Protein AF-0000000067844807 (afdb_homodimer)

Foldseek 3Di:
DCPPVVVVVVVVVVVVVVVVVVVVLVVLVVVQCVVVVPDPDDPDDSPPRPPVVLLVLLLVLQQCVVVVVVVCNVVSCVVSVPDPDGDDPVVSCVVVVHDDDPVPVVHRVVVVVVVVVVVVVVD/DCPVVVVVVVVVVVVVVVVVVVVVLVVLVVVQCVVVVPDPDDPDPSPPRPPVVLLVLLLVLQQCVVVVVVVCNVVSCVVSVPDPDGDDPVVSCVVVVHDDDPVPVVHRVVVVVVVVVVVVVVD

Sequence (246 aa):
MATEKDLINVRESLKADGDLGRIKAEMRTEVIKLLDNSNKGNKTKLPKPPLDIIFLNELIREYLDWMGYKYSSTVFISECDLSKQPLDRSLLLQSLGLKESENSTKLPLLCNIVETFKNLKSTMATEKDLINVRESLKADGDLGRIKAEMRTEVIKLLDNSNKGNKTKLPKPPLDIIFLNELIREYLDWMGYKYSSTVFISECDLSKQPLDRSLLLQSLGLKESENSTKLPLLCNIVETFKNLKST

Radius of gyration: 19.97 Å; Cα contacts (8 Å, |Δi|>4): 199; chains: 2; bounding box: 58×62×41 Å

Structure (mmCIF, N/CA/C/O backbone):
data_AF-0000000067844807-model_v1
#
loop_
_entity.id
_entity.type
_entity.pdbx_description
1 polymer 'LisH domain-containing protein FOPNL isoform X2'
#
loop_
_atom_site.group_PDB
_atom_site.id
_atom_site.type_symbol
_atom_site.label_atom_id
_atom_site.label_alt_id
_atom_site.label_comp_id
_atom_site.label_asym_id
_atom_site.label_entity_id
_atom_site.label_seq_id
_atom_site.pdbx_PDB_ins_code
_atom_site.Cartn_x
_atom_site.Cartn_y
_atom_site.Cartn_z
_atom_site.occupancy
_atom_site.B_iso_or_equiv
_atom_site.auth_seq_id
_atom_site.auth_comp_id
_atom_site.a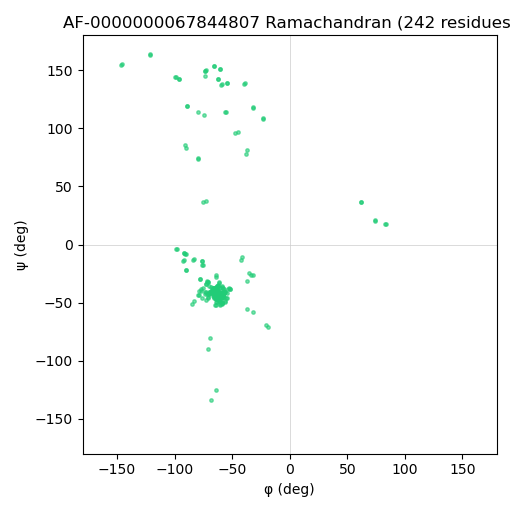uth_asym_id
_atom_site.auth_atom_id
_atom_site.pdbx_PDB_model_num
ATOM 1 N N . MET A 1 1 ? 10.898 41 11.531 1 38.59 1 MET A N 1
ATOM 2 C CA . MET A 1 1 ? 9.969 41.281 10.438 1 38.59 1 MET A CA 1
ATOM 3 C C . MET A 1 1 ? 9.469 40 9.805 1 38.59 1 MET A C 1
ATOM 5 O O . MET A 1 1 ? 8.914 40 8.711 1 38.59 1 MET A O 1
ATOM 9 N N . ALA A 1 2 ? 9.969 38.844 10.078 1 58.66 2 ALA A N 1
ATOM 10 C CA . ALA A 1 2 ? 9.711 37.406 9.875 1 58.66 2 ALA A CA 1
ATOM 11 C C . ALA A 1 2 ? 8.234 37.094 10.062 1 58.66 2 ALA A C 1
ATOM 13 O O . ALA A 1 2 ? 7.785 35.969 9.742 1 58.66 2 ALA A O 1
ATOM 14 N N . THR A 1 3 ? 7.531 38.062 10.57 1 59.12 3 THR A N 1
ATOM 15 C CA . THR A 1 3 ? 6.309 37.75 11.312 1 59.12 3 THR A CA 1
ATOM 16 C C . THR A 1 3 ? 5.129 37.594 10.359 1 59.12 3 THR A C 1
ATOM 18 O O . THR A 1 3 ? 4.371 36.625 10.469 1 59.12 3 THR A O 1
ATOM 21 N N . GLU A 1 4 ? 5.027 38.594 9.57 1 59.28 4 GLU A N 1
ATOM 22 C CA . GLU A 1 4 ? 3.842 38.594 8.719 1 59.28 4 GLU A CA 1
ATOM 23 C C . GLU A 1 4 ? 3.992 37.625 7.562 1 59.28 4 GLU A C 1
ATOM 25 O O . GLU A 1 4 ? 3.043 36.906 7.215 1 59.28 4 GLU A O 1
ATOM 30 N N . LYS A 1 5 ? 5.207 37.562 6.965 1 58.25 5 LYS A N 1
ATOM 31 C CA . LYS A 1 5 ? 5.484 36.656 5.844 1 58.25 5 LYS A CA 1
ATOM 32 C C . LYS A 1 5 ? 5.418 35.188 6.277 1 58.25 5 LYS A C 1
ATOM 34 O O . LYS A 1 5 ? 4.906 34.344 5.539 1 58.25 5 LYS A O 1
ATOM 39 N N . ASP A 1 6 ? 5.906 34.938 7.434 1 60.41 6 ASP A N 1
ATOM 40 C CA . ASP A 1 6 ? 5.832 33.594 7.984 1 60.41 6 ASP A CA 1
ATOM 41 C C . ASP A 1 6 ? 4.383 33.156 8.188 1 60.41 6 ASP A C 1
ATOM 43 O O . ASP A 1 6 ? 4.031 32 7.945 1 60.41 6 ASP A O 1
ATOM 47 N N . LEU A 1 7 ? 3.588 34.156 8.578 1 59.66 7 LEU A N 1
ATOM 48 C CA . LEU A 1 7 ? 2.172 33.875 8.805 1 59.66 7 LEU A CA 1
ATOM 49 C C . LEU A 1 7 ? 1.459 33.594 7.484 1 59.66 7 LEU A C 1
ATOM 51 O O . LEU A 1 7 ? 0.594 32.719 7.426 1 59.66 7 LEU A O 1
ATOM 55 N N . ILE A 1 8 ? 1.865 34.281 6.473 1 59.97 8 ILE A N 1
ATOM 56 C CA . ILE A 1 8 ? 1.265 34.094 5.156 1 59.97 8 ILE A CA 1
ATOM 57 C C . ILE A 1 8 ? 1.665 32.719 4.609 1 59.97 8 ILE A C 1
ATOM 59 O O . ILE A 1 8 ? 0.836 32 4.043 1 59.97 8 ILE A O 1
ATOM 63 N N . ASN A 1 9 ? 2.9 32.312 4.781 1 59.28 9 ASN A N 1
ATOM 64 C CA . ASN A 1 9 ? 3.381 31.016 4.32 1 59.28 9 ASN A CA 1
ATOM 65 C C . ASN A 1 9 ? 2.682 29.875 5.051 1 59.28 9 ASN A C 1
ATOM 67 O O . ASN A 1 9 ? 2.355 28.844 4.441 1 59.28 9 ASN A O 1
ATOM 71 N N . VAL A 1 10 ? 2.467 30.141 6.293 1 61.19 10 VAL A N 1
ATOM 72 C CA . VAL A 1 10 ? 1.749 29.141 7.078 1 61.19 10 VAL A CA 1
ATOM 73 C C . VAL A 1 10 ? 0.298 29.062 6.613 1 61.19 10 VAL A C 1
ATOM 75 O O . VAL A 1 10 ? -0.252 27.969 6.461 1 61.19 10 VAL A O 1
ATOM 78 N N . ARG A 1 11 ? -0.262 30.25 6.355 1 58.62 11 ARG A N 1
ATOM 79 C CA . ARG A 1 11 ? -1.648 30.281 5.898 1 58.62 11 ARG A CA 1
ATOM 80 C C . ARG A 1 11 ? -1.794 29.609 4.539 1 58.62 11 ARG A C 1
ATOM 82 O O . ARG A 1 11 ? -2.744 28.859 4.309 1 58.62 11 ARG A O 1
ATOM 89 N N . GLU A 1 12 ? -0.882 29.891 3.666 1 60.69 12 GLU A N 1
ATOM 90 C CA . GLU A 1 12 ? -0.92 29.297 2.336 1 60.69 12 GLU A CA 1
ATOM 91 C C . GLU A 1 12 ? -0.676 27.797 2.404 1 60.69 12 GLU A C 1
ATOM 93 O O . GLU A 1 12 ? -1.301 27.016 1.67 1 60.69 12 GLU A O 1
ATOM 98 N N . SER A 1 13 ? 0.237 27.438 3.242 1 59.5 13 SER A N 1
ATOM 99 C CA . SER A 1 13 ? 0.479 26.016 3.457 1 59.5 13 SER A CA 1
ATOM 100 C C . SER A 1 13 ? -0.752 25.328 4.035 1 59.5 13 SER A C 1
ATOM 102 O O . SER A 1 13 ? -1.105 24.219 3.621 1 59.5 13 SER A O 1
ATOM 104 N N . LEU A 1 14 ? -1.434 26.078 4.879 1 58.75 14 LEU A N 1
ATOM 105 C CA . LEU A 1 14 ? -2.645 25.531 5.484 1 58.75 14 LEU A CA 1
ATOM 106 C C . LEU A 1 14 ? -3.777 25.469 4.465 1 58.75 14 LEU A C 1
ATOM 108 O O . LEU A 1 14 ? -4.551 24.5 4.457 1 58.75 14 LEU A O 1
ATOM 112 N N . LYS A 1 15 ? -3.816 26.531 3.701 1 61.91 15 LYS A N 1
ATOM 113 C CA . LYS A 1 15 ? -4.812 26.531 2.633 1 61.91 15 LYS A CA 1
ATOM 114 C C . LYS A 1 15 ? -4.551 25.406 1.639 1 61.91 15 LYS A C 1
ATOM 116 O O . LYS A 1 15 ? -5.48 24.734 1.206 1 61.91 15 LYS A O 1
ATOM 121 N N . ALA A 1 16 ? -3.361 25.328 1.307 1 59.81 16 ALA A N 1
ATOM 122 C CA . ALA A 1 16 ? -2.975 24.234 0.423 1 59.81 16 ALA A CA 1
ATOM 123 C C . ALA A 1 16 ? -3.252 22.875 1.072 1 59.81 16 ALA A C 1
ATOM 125 O O . ALA A 1 16 ? -3.766 21.953 0.423 1 59.81 16 ALA A O 1
ATOM 126 N N . ASP A 1 17 ? -2.859 22.906 2.352 1 60.94 17 ASP A N 1
ATOM 127 C CA . ASP A 1 17 ? -3.16 21.688 3.115 1 60.94 17 ASP A CA 1
ATOM 128 C C . ASP A 1 17 ? -4.664 21.469 3.213 1 60.94 17 ASP A C 1
ATOM 130 O O . ASP A 1 17 ? -5.133 20.328 3.143 1 60.94 17 ASP A O 1
ATOM 134 N N . GLY A 1 18 ? -5.344 22.562 3.387 1 63.03 18 GLY A N 1
ATOM 135 C CA . GLY A 1 18 ? -6.793 22.469 3.383 1 63.03 18 GLY A CA 1
ATOM 136 C C . GLY A 1 18 ? -7.355 21.938 2.078 1 63.03 18 GLY A C 1
ATOM 137 O O . GLY A 1 18 ? -8.227 21.062 2.08 1 63.03 18 GLY A O 1
ATOM 138 N N . ASP A 1 19 ? -6.918 22.578 1.069 1 66.31 19 ASP A N 1
ATOM 139 C CA . ASP A 1 19 ? -7.348 22.125 -0.25 1 66.31 19 ASP A CA 1
ATOM 140 C C . ASP A 1 19 ? -6.973 20.656 -0.479 1 66.31 19 ASP A C 1
ATOM 142 O O . ASP A 1 19 ? -7.766 19.891 -1.025 1 66.31 19 ASP A O 1
ATOM 146 N N . LEU A 1 20 ? -5.809 20.359 -0.016 1 61.09 20 LEU A N 1
ATOM 147 C CA . LEU A 1 20 ? -5.383 18.969 -0.1 1 61.09 20 LEU A CA 1
ATOM 148 C C . LEU A 1 20 ? -6.27 18.078 0.762 1 61.09 20 LEU A C 1
ATOM 150 O O . LEU A 1 20 ? -6.633 16.969 0.351 1 61.09 20 LEU A O 1
ATOM 154 N N . GLY A 1 21 ? -6.57 18.641 1.894 1 64.12 21 GLY A N 1
ATOM 155 C CA . GLY A 1 21 ? -7.48 17.922 2.766 1 64.12 21 GLY A CA 1
ATOM 156 C C . GLY A 1 21 ? -8.836 17.672 2.135 1 64.12 21 GLY A C 1
ATOM 157 O O . GLY A 1 21 ? -9.391 16.578 2.258 1 64.12 21 GLY A O 1
ATOM 158 N N . ARG A 1 22 ? -9.297 18.703 1.478 1 69.81 22 ARG A N 1
ATOM 159 C CA . ARG A 1 22 ? -10.578 18.578 0.783 1 69.81 22 ARG A CA 1
ATOM 160 C C . ARG A 1 22 ? -10.484 17.578 -0.36 1 69.81 22 ARG A C 1
ATOM 162 O O . ARG A 1 22 ? -11.375 16.734 -0.524 1 69.81 22 ARG A O 1
ATOM 169 N N . ILE A 1 23 ? -9.547 17.625 -1.121 1 65.69 23 ILE A N 1
ATOM 170 C CA . ILE A 1 23 ? -9.328 16.688 -2.23 1 65.69 23 ILE A CA 1
ATOM 171 C C . ILE A 1 23 ? -9.18 15.273 -1.697 1 65.69 23 ILE A C 1
ATOM 173 O O . ILE A 1 23 ? -9.789 14.336 -2.217 1 65.69 23 ILE A O 1
ATOM 177 N N . LYS A 1 24 ? -8.422 15.219 -0.634 1 66.69 24 LYS A N 1
ATOM 178 C CA . LYS A 1 24 ? -8.273 13.93 0.033 1 66.69 24 LYS A CA 1
ATOM 179 C C . LYS A 1 24 ? -9.633 13.367 0.441 1 66.69 24 LYS A C 1
ATOM 181 O O . LYS A 1 24 ? -9.922 12.188 0.199 1 66.69 24 LYS A O 1
ATOM 186 N N . ALA A 1 25 ? -10.398 14.211 0.979 1 67.75 25 ALA A N 1
ATOM 187 C CA . ALA A 1 25 ? -11.719 13.797 1.449 1 67.75 25 ALA A CA 1
ATOM 188 C C . ALA A 1 25 ? -12.602 13.344 0.289 1 67.75 25 ALA A C 1
ATOM 190 O O . ALA A 1 25 ? -13.273 12.312 0.382 1 67.75 25 ALA A O 1
ATOM 191 N N . GLU A 1 26 ? -12.57 14.078 -0.734 1 69.38 26 GLU A N 1
ATOM 192 C CA . GLU A 1 26 ? -13.375 13.758 -1.909 1 69.38 26 GLU A CA 1
ATOM 193 C C . GLU A 1 26 ? -12.945 12.43 -2.529 1 69.38 26 GLU A C 1
ATOM 195 O O . GLU A 1 26 ? -13.781 11.609 -2.9 1 69.38 26 GLU A O 1
ATOM 200 N N . MET A 1 27 ? -11.719 12.18 -2.674 1 71.31 27 MET A N 1
ATOM 201 C CA . MET A 1 27 ? -11.18 10.945 -3.24 1 71.31 27 MET A CA 1
ATOM 202 C C . MET A 1 27 ? -11.492 9.75 -2.348 1 71.31 27 MET A C 1
ATOM 204 O O . MET A 1 27 ? -11.945 8.711 -2.834 1 71.31 27 MET A O 1
ATOM 208 N N . ARG A 1 28 ? -11.305 9.969 -1.081 1 64.44 28 ARG A N 1
ATOM 209 C CA . ARG A 1 28 ? -11.664 8.93 -0.12 1 64.44 28 ARG A CA 1
ATOM 210 C C . ARG A 1 28 ? -13.141 8.578 -0.217 1 64.44 28 ARG A C 1
ATOM 212 O O . ARG A 1 28 ? -13.508 7.402 -0.21 1 64.44 28 ARG A O 1
ATOM 219 N N . THR A 1 29 ? -13.922 9.633 -0.297 1 68.38 29 THR A N 1
ATOM 220 C CA . THR A 1 29 ? -15.359 9.43 -0.418 1 68.38 29 THR A CA 1
ATOM 221 C C . THR A 1 29 ? -15.68 8.602 -1.658 1 68.38 29 THR A C 1
ATOM 223 O O . THR A 1 29 ? -16.484 7.664 -1.595 1 68.38 29 THR A O 1
ATOM 226 N N . GLU A 1 30 ? -15.125 8.883 -2.727 1 65.06 30 GLU A N 1
ATOM 227 C CA . GLU A 1 30 ? -15.367 8.156 -3.971 1 65.06 30 GLU A CA 1
ATOM 228 C C . GLU A 1 30 ? -14.898 6.707 -3.867 1 65.06 30 GLU A C 1
ATOM 230 O O . GLU A 1 30 ? -15.578 5.793 -4.332 1 65.06 30 GLU A O 1
ATOM 235 N N . VAL A 1 31 ? -13.812 6.488 -3.293 1 66.88 31 VAL A N 1
ATOM 236 C CA . VAL A 1 31 ? -13.258 5.152 -3.113 1 66.88 31 VAL A CA 1
ATOM 237 C C . VAL A 1 31 ? -14.156 4.34 -2.18 1 66.88 31 VAL A C 1
ATOM 239 O O . VAL A 1 31 ? -14.453 3.176 -2.455 1 66.88 31 VAL A O 1
ATOM 242 N N . ILE A 1 32 ? -14.586 4.957 -1.155 1 65.31 32 ILE A N 1
ATOM 243 C CA . ILE A 1 32 ? -15.469 4.289 -0.208 1 65.31 32 ILE A CA 1
ATOM 244 C C . ILE A 1 32 ? -16.766 3.877 -0.911 1 65.31 32 ILE A C 1
ATOM 246 O O . ILE A 1 32 ? -17.234 2.75 -0.745 1 65.31 32 ILE A O 1
ATOM 250 N N . LYS A 1 33 ? -17.266 4.832 -1.628 1 66.56 33 LYS A N 1
ATOM 251 C CA . LYS A 1 33 ? -18.484 4.547 -2.383 1 66.56 33 LYS A CA 1
ATOM 252 C C . LYS A 1 33 ? -18.297 3.328 -3.281 1 66.56 33 LYS A C 1
ATOM 254 O O . LYS A 1 33 ? -19.203 2.494 -3.395 1 66.56 33 LYS A O 1
ATOM 259 N N . LEU A 1 34 ? -17.25 3.232 -3.863 1 63.72 34 LEU A N 1
ATOM 260 C CA . LEU A 1 34 ? -16.953 2.176 -4.824 1 63.72 34 LEU A CA 1
ATOM 261 C C . LEU A 1 34 ? -16.719 0.847 -4.113 1 63.72 34 LEU A C 1
ATOM 263 O O . LEU A 1 34 ? -17.047 -0.215 -4.645 1 63.72 34 LEU A O 1
ATOM 267 N N . LEU A 1 35 ? -16.031 0.991 -3.113 1 61.81 35 LEU A N 1
ATOM 268 C CA . LEU A 1 35 ? -15.719 -0.216 -2.355 1 61.81 35 LEU A CA 1
ATOM 269 C C . LEU A 1 35 ? -16.922 -0.688 -1.556 1 61.81 35 LEU A C 1
ATOM 271 O O . LEU A 1 35 ? -17.062 -1.879 -1.261 1 61.81 35 LEU A O 1
ATOM 275 N N . ASP A 1 36 ? -17.672 0.355 -1.037 1 58 36 ASP A N 1
ATOM 276 C CA . ASP A 1 36 ? -18.906 0.054 -0.32 1 58 36 ASP A CA 1
ATOM 277 C C . ASP A 1 36 ? -20.031 -0.344 -1.286 1 58 36 ASP A C 1
ATOM 279 O O . ASP A 1 36 ? -20.797 0.505 -1.735 1 58 36 ASP A O 1
ATOM 283 N N . ASN A 1 37 ? -19.781 -1.06 -2.365 1 49.09 37 ASN A N 1
ATOM 284 C CA . ASN A 1 37 ? -20.938 -1.397 -3.195 1 49.09 37 ASN A CA 1
ATOM 285 C C . ASN A 1 37 ? -22.25 -1.251 -2.428 1 49.09 37 ASN A C 1
ATOM 287 O O . ASN A 1 37 ? -23.281 -0.925 -3.012 1 49.09 37 ASN A O 1
ATOM 291 N N . SER A 1 38 ? -22.469 -2.15 -1.491 1 42.38 38 SER A N 1
ATOM 292 C CA . SER A 1 38 ? -23.828 -2.381 -0.995 1 42.38 38 SER A CA 1
ATOM 293 C C . SER A 1 38 ? -24.297 -1.228 -0.118 1 42.38 38 SER A C 1
ATOM 295 O O . SER A 1 38 ? -25.5 -1.063 0.107 1 42.38 38 SER A O 1
ATOM 297 N N . ASN A 1 39 ? -23.547 -0.701 0.876 1 36.75 39 ASN A N 1
ATOM 298 C CA . ASN A 1 39 ? -24.312 -0.012 1.91 1 36.75 39 ASN A CA 1
ATOM 299 C C . ASN A 1 39 ? -24.469 1.475 1.6 1 36.75 39 ASN A C 1
ATOM 301 O O . ASN A 1 39 ? -23.5 2.227 1.664 1 36.75 39 ASN A O 1
ATOM 305 N N . LYS A 1 40 ? -25.391 1.853 0.869 1 37.41 40 LYS A N 1
ATOM 306 C CA . LYS A 1 40 ? -25.969 3.131 0.468 1 37.41 40 LYS A CA 1
ATOM 307 C C . LYS A 1 40 ? -25.969 4.117 1.63 1 37.41 40 LYS A C 1
ATOM 309 O O . LYS A 1 40 ? -26.484 5.23 1.502 1 37.41 40 LYS A O 1
ATOM 314 N N . GLY A 1 41 ? -26.094 3.715 2.961 1 35.78 41 GLY A N 1
ATOM 315 C CA . GLY A 1 41 ? -26.719 4.676 3.85 1 35.78 41 GLY A CA 1
ATOM 316 C C . GLY A 1 41 ? -25.922 5.957 4.004 1 35.78 41 GLY A C 1
ATOM 317 O O . GLY A 1 41 ? -25.203 6.355 3.096 1 35.78 41 GLY A O 1
ATOM 318 N N . ASN A 1 42 ? -25.562 6.383 5.473 1 34.59 42 ASN A N 1
ATOM 319 C CA . ASN A 1 42 ? -25.656 7.656 6.18 1 34.59 42 ASN A CA 1
ATOM 320 C C . ASN A 1 42 ? -24.484 8.57 5.836 1 34.59 42 ASN A C 1
ATOM 322 O O . ASN A 1 42 ? -23.328 8.156 5.902 1 34.59 42 ASN A O 1
ATOM 326 N N . LYS A 1 43 ? -24.656 9.672 5.188 1 34.56 43 LYS A N 1
ATOM 327 C CA . LYS A 1 43 ? -24.016 10.891 4.711 1 34.56 43 LYS A CA 1
ATOM 328 C C . LYS A 1 43 ? -22.922 11.344 5.66 1 34.56 43 LYS A C 1
ATOM 330 O O . LYS A 1 43 ? -22.141 12.25 5.336 1 34.56 43 LYS A O 1
ATOM 335 N N . THR A 1 44 ? -23.141 11.648 7.062 1 35 44 THR A N 1
ATOM 336 C CA . THR A 1 44 ? -22.734 12.844 7.781 1 35 44 THR A CA 1
ATOM 337 C C . THR A 1 44 ? -21.219 12.867 7.977 1 35 44 THR A C 1
ATOM 339 O O . THR A 1 44 ? -20.578 13.914 7.832 1 35 44 THR A O 1
ATOM 342 N N . LYS A 1 45 ? -20.734 12.242 9.18 1 35.84 45 LYS A N 1
ATOM 343 C CA . LYS A 1 45 ? -19.5 12.562 9.883 1 35.84 45 LYS A CA 1
ATOM 344 C C . LYS A 1 45 ? -18.281 12.047 9.117 1 35.84 45 LYS A C 1
ATOM 346 O O . LYS A 1 45 ? -18.391 11.117 8.32 1 35.84 45 LYS A O 1
ATOM 351 N N . LEU A 1 46 ? -17.188 12.75 9.273 1 38.81 46 LEU A N 1
ATOM 352 C CA . LEU A 1 46 ? -15.938 12.359 8.617 1 38.81 46 LEU A CA 1
ATOM 353 C C . LEU A 1 46 ? -15.773 10.844 8.617 1 38.81 46 LEU A C 1
ATOM 355 O O . LEU A 1 46 ? -15.664 10.234 9.68 1 38.81 46 LEU A O 1
ATOM 359 N N . PRO A 1 47 ? -16.438 10.141 7.758 1 40.84 47 PRO A N 1
ATOM 360 C CA . PRO A 1 47 ? -16.641 8.688 7.754 1 40.84 47 PRO A CA 1
ATOM 361 C C . PRO A 1 47 ? -15.352 7.922 8.047 1 40.84 47 PRO A C 1
ATOM 363 O O . PRO A 1 47 ? -14.273 8.32 7.609 1 40.84 47 PRO A O 1
ATOM 366 N N . LYS A 1 48 ? -15.164 7.523 9.383 1 45.72 48 LYS A N 1
ATOM 367 C CA . LYS A 1 48 ? -14.203 6.441 9.562 1 45.72 48 LYS A CA 1
ATOM 368 C C . LYS A 1 48 ? -14.055 5.617 8.289 1 45.72 48 LYS A C 1
ATOM 370 O O . LYS A 1 48 ? -15.047 5.309 7.621 1 45.72 48 LYS A O 1
ATOM 375 N N . PRO A 1 49 ? -12.797 5.871 7.727 1 53.53 49 PRO A N 1
ATOM 376 C CA . PRO A 1 49 ? -12.625 5.078 6.504 1 53.53 49 PRO A CA 1
ATOM 377 C C . PRO A 1 49 ? -13.359 3.738 6.566 1 53.53 49 PRO A C 1
ATOM 379 O O . PRO A 1 49 ? -13.391 3.1 7.621 1 53.53 49 PRO A O 1
ATOM 382 N N . PRO A 1 50 ? -14.312 3.49 5.699 1 60.28 50 PRO A N 1
ATOM 383 C CA . PRO A 1 50 ? -14.961 2.176 5.672 1 60.28 50 PRO A CA 1
ATOM 384 C C . PRO A 1 50 ? -13.984 1.029 5.906 1 60.28 50 PRO A C 1
ATOM 386 O O . PRO A 1 50 ? -12.773 1.196 5.707 1 60.28 50 PRO A O 1
ATOM 389 N N . LEU A 1 51 ? -14.398 -0.013 6.715 1 60.31 51 LEU A N 1
ATOM 390 C CA . LEU A 1 51 ? -13.641 -1.215 7.047 1 60.31 51 LEU A CA 1
ATOM 391 C C . LEU A 1 51 ? -12.758 -1.643 5.875 1 60.31 51 LEU A C 1
ATOM 393 O O . LEU A 1 51 ? -11.617 -2.053 6.074 1 60.31 51 LEU A O 1
ATOM 397 N N . ASP A 1 52 ? -13.234 -1.232 4.676 1 80.5 52 ASP A N 1
ATOM 398 C CA . ASP A 1 52 ? -12.5 -1.676 3.496 1 80.5 52 ASP A CA 1
ATOM 399 C C . ASP A 1 52 ? -11.234 -0.844 3.293 1 80.5 52 ASP A C 1
ATOM 401 O O . ASP A 1 52 ? -10.18 -1.385 2.963 1 80.5 52 ASP A O 1
ATOM 405 N N . ILE A 1 53 ? -11.352 0.437 3.756 1 85.25 53 ILE A N 1
ATOM 406 C CA . ILE A 1 53 ? -10.195 1.313 3.598 1 85.25 53 ILE A CA 1
ATOM 407 C C . ILE A 1 53 ? -9.172 1.014 4.688 1 85.25 53 ILE A C 1
ATOM 409 O O . ILE A 1 53 ? -7.969 0.952 4.414 1 85.25 53 ILE A O 1
ATOM 413 N N . ILE A 1 54 ? -9.672 0.845 5.902 1 90.44 54 ILE A N 1
ATOM 414 C CA . ILE A 1 54 ? -8.781 0.509 7.008 1 90.44 54 ILE A CA 1
ATOM 415 C C . ILE A 1 54 ? -8.039 -0.789 6.695 1 90.44 54 ILE A C 1
ATOM 417 O O . ILE A 1 54 ? -6.828 -0.887 6.918 1 90.44 54 ILE A O 1
ATOM 421 N N . PHE A 1 55 ? -8.773 -1.663 6.199 1 92.12 55 PHE A N 1
ATOM 422 C CA . PHE A 1 55 ? -8.188 -2.947 5.836 1 92.12 55 PHE A CA 1
ATOM 423 C C . PHE A 1 55 ? -7.062 -2.764 4.82 1 92.12 55 PHE A C 1
ATOM 425 O O . PHE A 1 55 ? -5.957 -3.271 5.012 1 92.12 55 PHE A O 1
ATOM 432 N N . LEU A 1 56 ? -7.344 -2.051 3.787 1 93.69 56 LEU A N 1
ATOM 433 C CA . LEU A 1 56 ? -6.359 -1.788 2.74 1 93.69 56 LEU A CA 1
ATOM 434 C C . LEU A 1 56 ? -5.156 -1.041 3.301 1 93.69 56 LEU A C 1
ATOM 436 O O . LEU A 1 56 ? -4.012 -1.365 2.975 1 93.69 56 LEU A O 1
ATOM 440 N N . ASN A 1 57 ? -5.402 -0.095 4.129 1 95.88 57 ASN A N 1
ATOM 441 C CA . ASN A 1 57 ? -4.32 0.674 4.734 1 95.88 57 ASN A CA 1
ATOM 442 C C . ASN A 1 57 ? -3.461 -0.193 5.648 1 95.88 57 ASN A C 1
ATOM 444 O O . ASN A 1 57 ? -2.242 -0.021 5.707 1 95.88 57 ASN A O 1
ATOM 448 N N . GLU A 1 58 ? -4.039 -1.072 6.363 1 96.44 58 GLU A N 1
ATOM 449 C CA . GLU A 1 58 ? -3.293 -1.989 7.219 1 96.44 58 GLU A CA 1
ATOM 450 C C . GLU A 1 58 ? -2.422 -2.932 6.395 1 96.44 58 GLU A C 1
ATOM 452 O O . GLU A 1 58 ? -1.321 -3.295 6.812 1 96.44 58 GLU A O 1
ATOM 457 N N . LEU A 1 59 ? -2.939 -3.367 5.266 1 96 59 LEU A N 1
ATOM 458 C CA . LEU A 1 59 ? -2.133 -4.176 4.355 1 96 59 LEU A CA 1
ATOM 459 C C . LEU A 1 59 ? -0.891 -3.412 3.906 1 96 59 LEU A C 1
ATOM 461 O O . LEU A 1 59 ? 0.209 -3.967 3.881 1 96 59 LEU A O 1
ATOM 465 N N . ILE A 1 60 ? -1.085 -2.174 3.543 1 97.25 60 ILE A N 1
ATOM 466 C CA . ILE A 1 60 ? 0.017 -1.332 3.09 1 97.25 60 ILE A CA 1
ATOM 467 C C . ILE A 1 60 ? 0.998 -1.104 4.238 1 97.25 60 ILE A C 1
ATOM 469 O O . ILE A 1 60 ? 2.213 -1.19 4.051 1 97.25 60 ILE A O 1
ATOM 473 N N . ARG A 1 61 ? 0.467 -0.833 5.414 1 96.94 61 ARG A N 1
ATOM 474 C CA . ARG A 1 61 ? 1.325 -0.668 6.586 1 96.94 61 ARG A CA 1
ATOM 475 C C . ARG A 1 61 ? 2.199 -1.898 6.801 1 96.94 61 ARG A C 1
ATOM 477 O O . ARG A 1 61 ? 3.402 -1.777 7.043 1 96.94 61 ARG A O 1
ATOM 484 N N . GLU A 1 62 ? 1.602 -3.078 6.789 1 94.44 62 GLU A N 1
ATOM 485 C CA . GLU A 1 62 ? 2.357 -4.316 6.941 1 94.44 62 GLU A CA 1
ATOM 486 C C . GLU A 1 62 ? 3.479 -4.41 5.91 1 94.44 62 GLU A C 1
ATOM 488 O O . GLU A 1 62 ? 4.605 -4.789 6.238 1 94.44 62 GLU A O 1
ATOM 493 N N . TYR A 1 63 ? 3.197 -4.129 4.688 1 94 63 TYR A N 1
ATOM 494 C CA . TYR A 1 63 ? 4.168 -4.164 3.598 1 94 63 TYR A CA 1
ATOM 495 C C . TYR A 1 63 ? 5.324 -3.213 3.867 1 94 63 TYR A C 1
ATOM 497 O O . TYR A 1 63 ? 6.492 -3.592 3.732 1 94 63 TYR A O 1
ATOM 505 N N . LEU A 1 64 ? 4.984 -1.967 4.211 1 93.56 64 LEU A N 1
ATOM 506 C CA . LEU A 1 64 ? 6.008 -0.961 4.48 1 93.56 64 LEU A CA 1
ATOM 507 C C . LEU A 1 64 ? 6.934 -1.415 5.602 1 93.56 64 LEU A C 1
ATOM 509 O O . LEU A 1 64 ? 8.156 -1.292 5.492 1 93.56 64 LEU A O 1
ATOM 513 N N . ASP A 1 65 ? 6.344 -1.943 6.594 1 90.19 65 ASP A N 1
ATOM 514 C CA . ASP A 1 65 ? 7.121 -2.406 7.738 1 90.19 65 ASP A CA 1
ATOM 515 C C . ASP A 1 65 ? 8.016 -3.582 7.355 1 90.19 65 ASP A C 1
ATOM 517 O O . ASP A 1 65 ? 9.188 -3.631 7.742 1 90.19 65 ASP A O 1
ATOM 521 N N . TRP A 1 66 ? 7.457 -4.523 6.625 1 85.94 66 TRP A N 1
ATOM 522 C CA . TRP A 1 66 ? 8.203 -5.699 6.188 1 85.94 66 TRP A CA 1
ATOM 523 C C . TRP A 1 66 ? 9.359 -5.305 5.277 1 85.94 66 TRP A C 1
ATOM 525 O O . TRP A 1 66 ? 10.43 -5.918 5.32 1 85.94 66 TRP A O 1
ATOM 535 N N . MET A 1 67 ? 9.133 -4.262 4.461 1 84.44 67 MET A N 1
ATOM 536 C CA . MET A 1 67 ? 10.133 -3.844 3.482 1 84.44 67 MET A CA 1
ATOM 537 C C . MET A 1 67 ? 11.172 -2.926 4.121 1 84.44 67 MET A C 1
ATOM 539 O O . MET A 1 67 ? 12.203 -2.633 3.516 1 84.44 67 MET A O 1
ATOM 543 N N . GLY A 1 68 ? 10.859 -2.465 5.301 1 85.88 68 GLY A N 1
ATOM 544 C CA . GLY A 1 68 ? 11.773 -1.577 6.004 1 85.88 68 GLY A CA 1
ATOM 545 C C . GLY A 1 68 ? 11.633 -0.126 5.582 1 85.88 68 GLY A C 1
ATOM 546 O O . GLY A 1 68 ? 12.578 0.654 5.715 1 85.88 68 GLY A O 1
ATOM 547 N N . TYR A 1 69 ? 10.539 0.159 4.965 1 88.81 69 TYR A N 1
ATOM 548 C CA . TYR A 1 69 ? 10.266 1.552 4.629 1 88.81 69 TYR A CA 1
ATOM 549 C C . TYR A 1 69 ? 9.727 2.309 5.84 1 88.81 69 TYR A C 1
ATOM 551 O O . TYR A 1 69 ? 8.562 2.711 5.859 1 88.81 69 TYR A O 1
ATOM 559 N N . LYS A 1 70 ? 10.57 2.627 6.785 1 86.56 70 LYS A N 1
ATOM 560 C CA . LYS A 1 70 ? 10.211 3.1 8.117 1 86.56 70 LYS A CA 1
ATOM 561 C C . LYS A 1 70 ? 9.648 4.516 8.07 1 86.56 70 LYS A C 1
ATOM 563 O O . LYS A 1 70 ? 8.672 4.824 8.75 1 86.56 70 LYS A O 1
ATOM 568 N N . TYR A 1 71 ? 10.258 5.418 7.348 1 84.56 71 TYR A N 1
ATOM 569 C CA . TYR A 1 71 ? 9.789 6.801 7.273 1 84.56 71 TYR A CA 1
ATOM 570 C C . TYR A 1 71 ? 8.445 6.883 6.57 1 84.56 71 TYR A C 1
ATOM 572 O O . TYR A 1 71 ? 7.547 7.605 7.016 1 84.56 71 TYR A O 1
ATOM 580 N N . SER A 1 72 ? 8.352 6.066 5.488 1 91.44 72 SER A N 1
ATOM 581 C CA . SER A 1 72 ? 7.066 5.992 4.801 1 91.44 72 SER A CA 1
ATOM 582 C C . SER A 1 72 ? 5.973 5.457 5.723 1 91.44 72 SER A C 1
ATOM 584 O O . SER A 1 72 ? 4.863 5.988 5.75 1 91.44 72 SER A O 1
ATOM 586 N N . SER A 1 73 ? 6.316 4.434 6.477 1 93.25 73 SER A N 1
ATOM 587 C CA . SER A 1 73 ? 5.355 3.842 7.402 1 93.25 73 SER A CA 1
ATOM 588 C C . SER A 1 73 ? 4.871 4.867 8.422 1 93.25 73 SER A C 1
ATOM 590 O O . SER A 1 73 ? 3.666 5.008 8.641 1 93.25 73 SER A O 1
ATOM 592 N N . THR A 1 74 ? 5.734 5.609 8.953 1 89.5 74 THR A N 1
ATOM 593 C CA . THR A 1 74 ? 5.414 6.598 9.977 1 89.5 74 THR A CA 1
ATOM 594 C C . THR A 1 74 ? 4.512 7.691 9.414 1 89.5 74 THR A C 1
ATOM 596 O O . THR A 1 74 ? 3.482 8.023 10.008 1 89.5 74 THR A O 1
ATOM 599 N N . VAL A 1 75 ? 4.891 8.289 8.305 1 91.44 75 VAL A N 1
ATOM 600 C CA . VAL A 1 75 ? 4.113 9.352 7.676 1 91.44 75 VAL A CA 1
ATOM 601 C C . VAL A 1 75 ? 2.754 8.812 7.242 1 91.44 75 VAL A C 1
ATOM 603 O O . VAL A 1 75 ? 1.729 9.469 7.43 1 91.44 75 VAL A O 1
ATOM 606 N N . PHE A 1 76 ? 2.729 7.613 6.73 1 94.25 76 PHE A N 1
ATOM 607 C CA . PHE A 1 76 ? 1.512 6.98 6.234 1 94.25 76 PHE A CA 1
ATOM 608 C C . PHE A 1 76 ? 0.517 6.754 7.367 1 94.25 76 PHE A C 1
ATOM 610 O O . PHE A 1 76 ? -0.667 7.07 7.234 1 94.25 76 PHE A O 1
ATOM 617 N N . ILE A 1 77 ? 0.934 6.246 8.461 1 92.31 77 ILE A N 1
ATOM 618 C CA . ILE A 1 77 ? 0.087 5.992 9.625 1 92.31 77 ILE A CA 1
ATOM 619 C C . ILE A 1 77 ? -0.552 7.297 10.094 1 92.31 77 ILE A C 1
ATOM 621 O O . ILE A 1 77 ? -1.745 7.332 10.406 1 92.31 77 ILE A O 1
ATOM 625 N N . SER A 1 78 ? 0.242 8.273 10.062 1 86.94 78 SER A N 1
ATOM 626 C CA . SER A 1 78 ? -0.234 9.578 10.508 1 86.94 78 SER A CA 1
ATOM 627 C C . SER A 1 78 ? -1.25 10.156 9.531 1 86.94 78 SER A C 1
ATOM 629 O O . SER A 1 78 ? -2.297 10.664 9.938 1 86.94 78 SER A O 1
ATOM 631 N N . GLU A 1 79 ? -1.012 10.055 8.266 1 86.31 79 GLU A N 1
ATOM 632 C CA . GLU A 1 79 ? -1.873 10.648 7.25 1 86.31 79 GLU A CA 1
ATOM 633 C C . GLU A 1 79 ? -3.203 9.906 7.152 1 86.31 79 GLU A C 1
ATOM 635 O O . GLU A 1 79 ? -4.234 10.516 6.844 1 86.31 79 GLU A O 1
ATOM 640 N N . CYS A 1 80 ? -3.139 8.633 7.402 1 87.06 80 CYS A N 1
ATOM 641 C CA . CYS A 1 80 ? -4.34 7.812 7.293 1 87.06 80 CYS A CA 1
ATOM 642 C C . CYS A 1 80 ? -5.066 7.723 8.633 1 87.06 80 CYS A C 1
ATOM 644 O O . CYS A 1 80 ? -6.164 7.168 8.711 1 87.06 80 CYS A O 1
ATOM 646 N N . ASP A 1 81 ? -4.438 8.234 9.617 1 88.62 81 ASP A N 1
ATOM 647 C CA . ASP A 1 81 ? -4.98 8.227 10.969 1 88.62 81 ASP A CA 1
ATOM 648 C C . ASP A 1 81 ? -5.184 6.801 11.477 1 88.62 81 ASP A C 1
ATOM 650 O O . ASP A 1 81 ? -6.227 6.48 12.055 1 88.62 81 ASP A O 1
ATOM 654 N N . LEU A 1 82 ? -4.25 5.969 11.086 1 90.25 82 LEU A N 1
ATOM 655 C CA . LEU A 1 82 ? -4.266 4.609 11.617 1 90.25 82 LEU A CA 1
ATOM 656 C C . LEU A 1 82 ? -3.809 4.59 13.07 1 90.25 82 LEU A C 1
ATOM 658 O O . LEU A 1 82 ? -3.039 5.453 13.5 1 90.25 82 LEU A O 1
ATOM 662 N N . SER A 1 83 ? -4.375 3.648 13.727 1 91.44 83 SER A N 1
ATOM 663 C CA . SER A 1 83 ? -3.924 3.449 15.094 1 91.44 83 SER A CA 1
ATOM 664 C C . SER A 1 83 ? -2.439 3.102 15.148 1 91.44 83 SER A C 1
ATOM 666 O O . SER A 1 83 ? -1.901 2.518 14.203 1 91.44 83 SER A O 1
ATOM 668 N N . LYS A 1 84 ? -1.797 3.467 16.25 1 89.19 84 LYS A N 1
ATOM 669 C CA . LYS A 1 84 ? -0.391 3.117 16.438 1 89.19 84 LYS A CA 1
ATOM 670 C C . LYS A 1 84 ? -0.198 1.604 16.453 1 89.19 84 LYS A C 1
ATOM 672 O O . LYS A 1 84 ? 0.814 1.098 15.969 1 89.19 84 LYS A O 1
ATOM 677 N N . GLN A 1 85 ? -1.248 1.009 16.984 1 93.38 85 GLN A N 1
ATOM 678 C CA . GLN A 1 85 ? -1.212 -0.449 17.016 1 93.38 85 GLN A CA 1
ATOM 679 C C . GLN A 1 85 ? -1.795 -1.046 15.742 1 93.38 85 GLN A C 1
ATOM 681 O O . GLN A 1 85 ? -2.961 -0.812 15.422 1 93.38 85 GLN A O 1
ATOM 686 N N . PRO A 1 86 ? -1.009 -1.76 15.07 1 94.19 86 PRO A N 1
ATOM 687 C CA . PRO A 1 86 ? -1.522 -2.387 13.852 1 94.19 86 PRO A CA 1
ATOM 688 C C . PRO A 1 86 ? -2.605 -3.426 14.133 1 94.19 86 PRO A C 1
ATOM 690 O O . PRO A 1 86 ? -2.648 -3.998 15.227 1 94.19 86 PRO A O 1
ATOM 693 N N . LEU A 1 87 ? -3.482 -3.623 13.125 1 93.38 87 LEU A N 1
ATOM 694 C CA . LEU A 1 87 ? -4.383 -4.77 13.188 1 93.38 87 LEU A CA 1
ATOM 695 C C . LEU A 1 87 ? -3.602 -6.078 13.188 1 93.38 87 LEU A C 1
ATOM 697 O O . LEU A 1 87 ? -2.605 -6.211 12.477 1 93.38 87 LEU A O 1
ATOM 701 N N . ASP A 1 88 ? -4.145 -6.934 13.953 1 93.31 88 ASP A N 1
ATOM 702 C CA . ASP A 1 88 ? -3.521 -8.258 13.984 1 93.31 88 ASP A CA 1
ATOM 703 C C . ASP A 1 88 ? -3.527 -8.898 12.594 1 93.31 88 ASP A C 1
ATOM 705 O O . ASP A 1 88 ? -4.535 -8.852 11.891 1 93.31 88 ASP A O 1
ATOM 709 N N . ARG A 1 89 ? -2.404 -9.453 12.367 1 91.31 89 ARG A N 1
ATOM 710 C CA . ARG A 1 89 ? -2.279 -10.117 11.07 1 91.31 89 ARG A CA 1
ATOM 711 C C . ARG A 1 89 ? -3.365 -11.172 10.891 1 91.31 89 ARG A C 1
ATOM 713 O O . ARG A 1 89 ? -3.861 -11.375 9.781 1 91.31 89 ARG A O 1
ATOM 720 N N . SER A 1 90 ? -3.705 -11.891 11.93 1 91.31 90 SER A N 1
ATOM 721 C CA . SER A 1 90 ? -4.73 -12.93 11.891 1 91.31 90 SER A CA 1
ATOM 722 C C . SER A 1 90 ? -6.074 -12.359 11.453 1 91.31 90 SER A C 1
ATOM 724 O O . SER 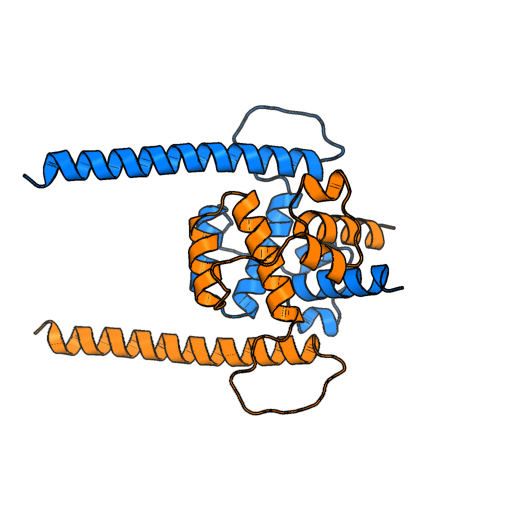A 1 90 ? -6.84 -13.023 10.75 1 91.31 90 SER A O 1
ATOM 726 N N . LEU A 1 91 ? -6.379 -11.156 11.844 1 92.06 91 LEU A N 1
ATOM 727 C CA . LEU A 1 91 ? -7.613 -10.492 11.438 1 92.06 91 LEU A CA 1
ATOM 728 C C . LEU A 1 91 ? -7.586 -10.148 9.953 1 92.06 91 LEU A C 1
ATOM 730 O O . LEU A 1 91 ? -8.602 -10.266 9.266 1 92.06 91 LEU A O 1
ATOM 734 N N . LEU A 1 92 ? -6.438 -9.703 9.539 1 92.56 92 LEU A N 1
ATOM 735 C CA . LEU A 1 92 ? -6.285 -9.414 8.117 1 92.56 92 LEU A CA 1
ATOM 736 C C . LEU A 1 92 ? -6.465 -10.672 7.273 1 92.56 92 LEU A C 1
ATOM 738 O O . LEU A 1 92 ? -7.164 -10.648 6.258 1 92.56 92 LEU A O 1
ATOM 742 N N . LEU A 1 93 ? -5.918 -11.75 7.758 1 90.81 93 LEU A N 1
ATOM 743 C CA . LEU A 1 93 ? -6.035 -13.031 7.07 1 90.81 93 LEU A CA 1
ATOM 744 C C . LEU A 1 93 ? -7.492 -13.484 7.023 1 90.81 93 LEU A C 1
ATOM 746 O O . LEU A 1 93 ? -7.969 -13.945 5.984 1 90.81 93 LEU A O 1
ATOM 750 N N . GLN A 1 94 ? -8.102 -13.359 8.117 1 89.06 94 GLN A N 1
ATOM 751 C CA . GLN A 1 94 ? -9.508 -13.742 8.211 1 89.06 94 GLN A CA 1
ATOM 752 C C . GLN A 1 94 ? -10.359 -12.945 7.23 1 89.06 94 GLN A C 1
ATOM 754 O O . GLN A 1 94 ? -11.234 -13.508 6.562 1 89.06 94 GLN A O 1
ATOM 759 N N . SER A 1 95 ? -10.109 -11.664 7.141 1 88 95 SER A N 1
ATOM 760 C CA . SER A 1 95 ? -10.859 -10.789 6.246 1 88 95 SER A CA 1
ATOM 761 C C . SER A 1 95 ? -10.633 -11.164 4.785 1 88 95 SER A C 1
ATOM 763 O O . SER A 1 95 ? -11.477 -10.898 3.93 1 88 95 SER A O 1
ATOM 765 N N . LEU A 1 96 ? -9.492 -11.734 4.512 1 88.88 96 LEU A N 1
ATOM 766 C CA . LEU A 1 96 ? -9.133 -12.141 3.158 1 88.88 96 LEU A CA 1
ATOM 767 C C . LEU A 1 96 ? -9.586 -13.57 2.875 1 88.88 96 LEU A C 1
ATOM 769 O O . LEU A 1 96 ? -9.492 -14.039 1.74 1 88.88 96 LEU A O 1
ATOM 773 N N . GLY A 1 97 ? -10.055 -14.242 3.912 1 86 97 GLY A N 1
ATOM 774 C CA . GLY A 1 97 ? -10.43 -15.641 3.76 1 86 97 GLY A CA 1
ATOM 775 C C . GLY A 1 97 ? -9.242 -16.562 3.643 1 86 97 GLY A C 1
ATOM 776 O O . GLY A 1 97 ? -9.328 -17.625 3.02 1 86 97 GLY A O 1
ATOM 777 N N . LEU A 1 98 ? -8.141 -16.094 4.09 1 82.44 98 LEU A N 1
ATOM 778 C CA . LEU A 1 98 ? -6.91 -16.875 4.023 1 82.44 98 LEU A CA 1
ATOM 779 C C . LEU A 1 98 ? -6.617 -17.547 5.363 1 82.44 98 LEU A C 1
ATOM 781 O O . LEU A 1 98 ? -6.996 -17.031 6.414 1 82.44 98 LEU A O 1
ATOM 785 N N . LYS A 1 99 ? -6.105 -18.688 5.195 1 78.38 99 LYS A N 1
ATOM 786 C CA . LYS A 1 99 ? -5.539 -19.344 6.367 1 78.38 99 LYS A CA 1
ATOM 787 C C . LYS A 1 99 ? -4.035 -19.109 6.457 1 78.38 99 LYS A C 1
ATOM 789 O O . LYS A 1 99 ? -3.369 -18.906 5.441 1 78.38 99 LYS A O 1
ATOM 794 N N . GLU A 1 100 ? -3.596 -18.953 7.594 1 75.38 100 GLU A N 1
ATOM 795 C CA . GLU A 1 100 ? -2.156 -18.797 7.785 1 75.38 100 GLU A CA 1
ATOM 796 C C . GLU A 1 100 ? -1.397 -19.984 7.184 1 75.38 100 GLU A C 1
ATOM 798 O O . GLU A 1 100 ? -1.8 -21.141 7.355 1 75.38 100 GLU A O 1
ATOM 803 N N . SER A 1 101 ? -0.663 -19.656 6.18 1 72 101 SER A N 1
ATOM 804 C CA . SER A 1 101 ? 0.209 -20.656 5.574 1 72 101 SER A CA 1
ATOM 805 C C . SER A 1 101 ? 1.669 -20.219 5.617 1 72 101 SER A C 1
ATOM 807 O O . SER A 1 101 ? 1.965 -19.062 5.914 1 72 101 SER A O 1
ATOM 809 N N . GLU A 1 102 ? 2.426 -21.203 5.418 1 64.12 102 GLU A N 1
ATOM 810 C CA . GLU A 1 102 ? 3.855 -20.906 5.398 1 64.12 102 GLU A CA 1
ATOM 811 C C . GLU A 1 102 ? 4.172 -19.766 4.438 1 64.12 102 GLU A C 1
ATOM 813 O O . GLU A 1 102 ? 4.977 -18.891 4.75 1 64.12 102 GLU A O 1
ATOM 818 N N . ASN A 1 103 ? 3.516 -19.75 3.357 1 61.19 103 ASN A N 1
ATOM 819 C CA . ASN A 1 103 ? 3.785 -18.734 2.346 1 61.19 103 ASN A CA 1
ATOM 820 C C . ASN A 1 103 ? 3.277 -17.359 2.781 1 61.19 103 ASN A C 1
ATOM 822 O O . ASN A 1 103 ? 3.92 -16.344 2.516 1 61.19 103 ASN A O 1
ATOM 826 N N . SER A 1 104 ? 2.242 -17.422 3.51 1 65.12 104 SER A N 1
ATOM 827 C CA . SER A 1 104 ? 1.653 -16.156 3.957 1 65.12 104 SER A CA 1
ATOM 828 C C . SER A 1 104 ? 2.477 -15.539 5.078 1 65.12 104 SER A C 1
ATOM 830 O O . SER A 1 104 ? 2.43 -14.32 5.281 1 65.12 104 SER A O 1
ATOM 832 N N . THR A 1 105 ? 3.268 -16.359 5.633 1 70.88 105 THR A N 1
ATOM 833 C CA . THR A 1 105 ? 4.02 -15.852 6.773 1 70.88 105 THR A CA 1
ATOM 834 C C . THR A 1 105 ? 5.367 -15.297 6.328 1 70.88 105 THR A C 1
ATOM 836 O O . THR A 1 105 ? 5.992 -14.516 7.051 1 70.88 105 THR A O 1
ATOM 839 N N . LYS A 1 106 ? 5.668 -15.609 5.184 1 72.5 106 LYS A N 1
ATOM 840 C CA . LYS A 1 106 ? 7.016 -15.242 4.754 1 72.5 106 LYS A CA 1
ATOM 841 C C . LYS A 1 106 ? 6.996 -13.961 3.928 1 72.5 106 LYS A C 1
ATOM 843 O O . LYS A 1 106 ? 8.055 -13.438 3.562 1 72.5 106 LYS A O 1
ATOM 848 N N . LEU A 1 107 ? 5.883 -13.508 3.699 1 80.75 107 LEU A N 1
ATOM 849 C CA . LEU A 1 107 ? 5.793 -12.305 2.885 1 80.75 107 LEU A CA 1
ATOM 850 C C . LEU A 1 107 ? 4.629 -11.43 3.338 1 80.75 107 LEU A C 1
ATOM 852 O O . LEU A 1 107 ? 3.707 -11.906 4 1 80.75 107 LEU A O 1
ATOM 856 N N . PRO A 1 108 ? 4.766 -10.117 3.029 1 89.81 108 PRO A N 1
ATOM 857 C CA . PRO A 1 108 ? 3.596 -9.273 3.295 1 89.81 108 PRO A CA 1
ATOM 858 C C . PRO A 1 108 ? 2.33 -9.797 2.621 1 89.81 108 PRO A C 1
ATOM 860 O O . PRO A 1 108 ? 2.387 -10.305 1.496 1 89.81 108 PRO A O 1
ATOM 863 N N . LEU A 1 109 ? 1.262 -9.758 3.266 1 91.25 109 LEU A N 1
ATOM 864 C CA . LEU A 1 109 ? -0.01 -10.242 2.736 1 91.25 109 LEU A CA 1
ATOM 865 C C . LEU A 1 109 ? -0.315 -9.594 1.389 1 91.25 109 LEU A C 1
ATOM 867 O O . LEU A 1 109 ? -0.842 -10.25 0.487 1 91.25 109 LEU A O 1
ATOM 871 N N . LEU A 1 110 ? 0.026 -8.312 1.292 1 93.06 110 LEU A N 1
ATOM 872 C CA . LEU A 1 110 ? -0.205 -7.594 0.046 1 93.06 110 LEU A CA 1
ATOM 873 C C . LEU A 1 110 ? 0.486 -8.289 -1.122 1 93.06 110 LEU A C 1
ATOM 875 O O . LEU A 1 110 ? -0.067 -8.359 -2.223 1 93.06 110 LEU A O 1
ATOM 879 N N . CYS A 1 111 ? 1.703 -8.773 -0.897 1 89.38 111 CYS A N 1
ATOM 880 C CA . CYS A 1 111 ? 2.439 -9.5 -1.924 1 89.38 111 CYS A CA 1
ATOM 881 C C . CYS A 1 111 ? 1.699 -10.773 -2.326 1 89.38 111 CYS A C 1
ATOM 883 O O . CYS A 1 111 ? 1.614 -11.094 -3.512 1 89.38 111 CYS A O 1
ATOM 885 N N . ASN A 1 112 ? 1.184 -11.477 -1.371 1 86.81 112 ASN A N 1
ATOM 886 C CA . ASN A 1 112 ? 0.415 -12.688 -1.633 1 86.81 112 ASN A CA 1
ATOM 887 C C . ASN A 1 112 ? -0.828 -12.391 -2.467 1 86.81 112 ASN A C 1
ATOM 889 O O . ASN A 1 112 ? -1.153 -13.141 -3.391 1 86.81 112 ASN A O 1
ATOM 893 N N . ILE A 1 113 ? -1.515 -11.383 -2.152 1 91.25 113 ILE A N 1
ATOM 894 C CA . ILE A 1 113 ? -2.736 -10.977 -2.836 1 91.25 113 ILE A CA 1
ATOM 895 C C . ILE A 1 113 ? -2.428 -10.656 -4.297 1 91.25 113 ILE A C 1
ATOM 897 O O . ILE A 1 113 ? -3.104 -11.148 -5.203 1 91.25 113 ILE A O 1
ATOM 901 N N . VAL A 1 114 ? -1.39 -9.844 -4.531 1 91.12 114 VAL A N 1
ATOM 902 C CA . VAL A 1 114 ? -1.043 -9.414 -5.879 1 91.12 114 VAL A CA 1
ATOM 903 C C . VAL A 1 114 ? -0.57 -10.609 -6.699 1 91.12 114 VAL A C 1
ATOM 905 O O . VAL A 1 114 ? -0.938 -10.758 -7.867 1 91.12 114 VAL A O 1
ATOM 908 N N . GLU A 1 115 ? 0.19 -11.453 -6.074 1 85.88 115 GLU A N 1
ATOM 909 C CA . GLU A 1 115 ? 0.68 -12.648 -6.754 1 85.88 115 GLU A CA 1
ATOM 910 C C . GLU A 1 115 ? -0.47 -13.57 -7.141 1 85.88 115 GLU A C 1
ATOM 912 O O . GLU A 1 115 ? -0.499 -14.102 -8.25 1 85.88 115 GLU A O 1
ATOM 917 N N . THR A 1 116 ? -1.342 -13.844 -6.188 1 85.88 116 THR A N 1
ATOM 918 C CA . THR A 1 116 ? -2.504 -14.68 -6.465 1 85.88 116 THR A CA 1
ATOM 919 C C . THR A 1 116 ? -3.352 -14.078 -7.578 1 85.88 116 THR A C 1
ATOM 921 O O . THR A 1 116 ? -3.855 -14.797 -8.445 1 85.88 116 THR A O 1
ATOM 924 N N . PHE A 1 117 ? -3.547 -12.844 -7.574 1 87.62 117 PHE A N 1
ATOM 925 C CA . PHE A 1 117 ? -4.316 -12.133 -8.594 1 87.62 117 PHE A CA 1
ATOM 926 C C . PHE A 1 117 ? -3.699 -12.328 -9.969 1 87.62 117 PHE A C 1
ATOM 928 O O . PHE A 1 117 ? -4.414 -12.586 -10.945 1 87.62 117 PHE A O 1
ATOM 935 N N . LYS A 1 118 ? -2.346 -12.141 -10.039 1 84.44 118 LYS A N 1
ATOM 936 C CA . LYS A 1 118 ? -1.639 -12.305 -11.305 1 84.44 118 LYS A CA 1
ATOM 937 C C . LYS A 1 118 ? -1.799 -13.727 -11.844 1 84.44 118 LYS A C 1
ATOM 939 O O . LYS A 1 118 ? -1.905 -13.93 -13.055 1 84.44 118 LYS A O 1
ATOM 944 N N . ASN A 1 119 ? -1.795 -14.594 -10.969 1 84.06 119 ASN A N 1
ATOM 945 C CA . ASN A 1 119 ? -1.908 -15.992 -11.367 1 84.06 119 ASN A CA 1
ATOM 946 C C . ASN A 1 119 ? -3.322 -16.328 -11.836 1 84.06 119 ASN A C 1
ATOM 948 O O . ASN A 1 119 ? -3.51 -17.234 -12.664 1 84.06 119 ASN A O 1
ATOM 952 N N . LEU A 1 120 ? -4.285 -15.727 -11.273 1 80.5 120 LEU A N 1
ATOM 953 C CA . LEU A 1 120 ? -5.672 -15.93 -11.672 1 80.5 120 LEU A CA 1
ATOM 954 C C . LEU A 1 120 ? -5.914 -15.391 -13.078 1 80.5 120 LEU A C 1
ATOM 956 O O . LEU A 1 120 ? -6.656 -15.992 -13.859 1 80.5 120 LEU A O 1
ATOM 960 N N . LYS A 1 121 ? -5.25 -14.289 -13.32 1 75.88 121 LYS A N 1
ATOM 961 C CA . LYS A 1 121 ? -5.52 -13.641 -14.602 1 75.88 121 LYS A CA 1
ATOM 962 C C . LYS A 1 121 ? -4.586 -14.156 -15.688 1 75.88 121 LYS A C 1
ATOM 964 O O . LYS A 1 121 ? -4.836 -13.953 -16.875 1 75.88 121 LYS A O 1
ATOM 969 N N . SER A 1 122 ? -3.465 -14.703 -15.328 1 66.38 122 SER A N 1
ATOM 970 C CA . SER A 1 122 ? -2.58 -15.32 -16.312 1 66.38 122 SER A CA 1
ATOM 971 C C . SER A 1 122 ? -3.107 -16.688 -16.75 1 66.38 122 SER A C 1
ATOM 973 O O . SER A 1 122 ? -2.637 -17.25 -17.734 1 66.38 122 SER A O 1
ATOM 975 N N . THR A 1 123 ? -4.043 -17.172 -16 1 57.94 123 THR A N 1
ATOM 976 C CA . THR A 1 123 ? -4.66 -18.422 -16.453 1 57.94 123 THR A CA 1
ATOM 977 C C . THR A 1 123 ? -5.941 -18.141 -17.234 1 57.94 123 THR A C 1
ATOM 979 O O . THR A 1 123 ? -6.727 -17.266 -16.844 1 57.94 123 THR A O 1
ATOM 982 N N . MET B 1 1 ? 30.453 23.781 21.5 1 38.41 1 MET B N 1
ATOM 983 C CA . MET B 1 1 ? 30.609 22.438 22.031 1 38.41 1 MET B CA 1
ATOM 984 C C . MET B 1 1 ? 29.594 21.484 21.391 1 38.41 1 MET B C 1
ATOM 986 O O . MET B 1 1 ? 29.375 20.375 21.891 1 38.41 1 MET B O 1
ATOM 990 N N . ALA B 1 2 ? 28.562 21.938 20.75 1 59.09 2 ALA B N 1
ATOM 991 C CA . ALA B 1 2 ? 27.5 21.422 19.875 1 59.09 2 ALA B CA 1
ATOM 992 C C . ALA B 1 2 ? 28.062 20.438 18.859 1 59.09 2 ALA B C 1
ATOM 994 O O . ALA B 1 2 ? 27.328 19.656 18.281 1 59.09 2 ALA B O 1
ATOM 995 N N . THR B 1 3 ? 29.375 20.438 18.75 1 59.09 3 THR B N 1
ATOM 996 C CA . THR B 1 3 ? 30.047 19.938 17.562 1 59.09 3 THR B CA 1
ATOM 997 C C . THR B 1 3 ? 30.188 18.422 17.625 1 59.09 3 THR B C 1
ATOM 999 O O . THR B 1 3 ? 29.891 17.719 16.656 1 59.09 3 THR B O 1
ATOM 1002 N N . GLU B 1 4 ? 30.656 18.031 18.75 1 58.09 4 GLU B N 1
ATOM 1003 C CA . GLU B 1 4 ? 30.969 16.609 18.859 1 58.09 4 GLU B CA 1
ATOM 1004 C C . GLU B 1 4 ? 29.688 15.797 19.094 1 58.09 4 GLU B C 1
ATOM 1006 O O . GLU B 1 4 ? 29.531 14.719 18.516 1 58.09 4 GLU B O 1
ATOM 1011 N N . LYS B 1 5 ? 28.781 16.328 19.922 1 57.31 5 LYS B N 1
ATOM 1012 C CA . LYS B 1 5 ? 27.531 15.641 20.234 1 57.31 5 LYS B CA 1
ATOM 1013 C C . LYS B 1 5 ? 26.625 15.562 19.016 1 57.31 5 LYS B C 1
ATOM 1015 O O . LYS B 1 5 ? 25.969 14.539 18.781 1 57.31 5 LYS B O 1
ATOM 1020 N N . ASP B 1 6 ? 26.641 16.641 18.266 1 60.22 6 ASP B N 1
ATOM 1021 C CA . ASP B 1 6 ? 25.859 16.641 17.031 1 60.22 6 ASP B CA 1
ATOM 1022 C C . ASP B 1 6 ? 26.391 15.594 16.047 1 60.22 6 ASP B C 1
ATOM 1024 O O . ASP B 1 6 ? 25.609 14.93 15.367 1 60.22 6 ASP B O 1
ATOM 1028 N N . LEU B 1 7 ? 27.703 15.461 16.062 1 58.69 7 LEU B N 1
ATOM 1029 C CA . LEU B 1 7 ? 28.344 14.477 15.188 1 58.69 7 LEU B CA 1
ATOM 1030 C C . LEU B 1 7 ? 28 13.055 15.625 1 58.69 7 LEU B C 1
ATOM 1032 O O . LEU B 1 7 ? 27.781 12.18 14.781 1 58.69 7 LEU B O 1
ATOM 1036 N N . ILE B 1 8 ? 27.906 12.891 16.922 1 58.97 8 ILE B N 1
ATOM 1037 C CA . ILE B 1 8 ? 27.578 11.57 17.453 1 58.97 8 ILE B CA 1
ATOM 1038 C C . ILE B 1 8 ? 26.109 11.242 17.125 1 58.97 8 ILE B C 1
ATOM 1040 O O . ILE B 1 8 ? 25.797 10.109 16.75 1 58.97 8 ILE B O 1
ATOM 1044 N N . ASN B 1 9 ? 25.234 12.188 17.25 1 58.44 9 ASN B N 1
ATOM 1045 C CA . ASN B 1 9 ? 23.812 11.984 16.938 1 58.44 9 ASN B CA 1
ATOM 1046 C C . ASN B 1 9 ? 23.609 11.672 15.461 1 58.44 9 ASN B C 1
ATOM 1048 O O . ASN B 1 9 ? 22.781 10.82 15.109 1 58.44 9 ASN B O 1
ATOM 1052 N N . VAL B 1 10 ? 24.375 12.359 14.664 1 60.38 10 VAL B N 1
ATOM 1053 C CA . VAL B 1 10 ? 24.312 12.094 13.234 1 60.38 10 VAL B CA 1
ATOM 1054 C C . VAL B 1 10 ? 24.859 10.695 12.945 1 60.38 10 VAL B C 1
ATOM 1056 O O . VAL B 1 10 ? 24.281 9.945 12.156 1 60.38 10 VAL B O 1
ATOM 1059 N N . ARG B 1 11 ? 25.953 10.375 13.641 1 56.78 11 ARG B N 1
ATOM 1060 C CA . ARG B 1 11 ? 26.547 9.062 13.438 1 56.78 11 ARG B CA 1
ATOM 1061 C C . ARG B 1 11 ? 25.594 7.957 13.898 1 56.78 11 ARG B C 1
ATOM 1063 O O . ARG B 1 11 ? 25.453 6.934 13.227 1 56.78 11 ARG B O 1
ATOM 1070 N N . GLU B 1 12 ? 25 8.156 15.023 1 58.97 12 GLU B N 1
ATOM 1071 C CA . GLU B 1 12 ? 24.062 7.16 15.547 1 58.97 12 GLU B CA 1
ATOM 1072 C C . GLU B 1 12 ? 22.828 7.055 14.656 1 58.97 12 GLU B C 1
ATOM 1074 O O . GLU B 1 12 ? 22.297 5.957 14.445 1 58.97 12 GLU B O 1
ATOM 1079 N N . SER B 1 13 ? 22.406 8.203 14.219 1 58.91 13 SER B N 1
ATOM 1080 C CA . SER B 1 13 ? 21.281 8.203 13.281 1 58.91 13 SER B CA 1
ATOM 1081 C C . SER B 1 13 ? 21.656 7.492 11.984 1 58.91 13 SER B C 1
ATOM 1083 O O . SER B 1 13 ? 20.844 6.723 11.445 1 58.91 13 SER B O 1
ATOM 1085 N N . LEU B 1 14 ? 22.906 7.676 11.609 1 57.38 14 LEU B N 1
ATOM 1086 C CA . LEU B 1 14 ? 23.391 7.02 10.391 1 57.38 14 LEU B CA 1
ATOM 1087 C C . LEU B 1 14 ? 23.547 5.52 10.609 1 57.38 14 LEU B C 1
ATOM 1089 O O . LEU B 1 14 ? 23.234 4.723 9.727 1 57.38 14 LEU B O 1
ATOM 1093 N N . LYS B 1 15 ? 24.094 5.266 11.773 1 59.91 15 LYS B N 1
ATOM 1094 C CA . LYS B 1 15 ? 24.219 3.852 12.117 1 59.91 15 LYS B CA 1
ATOM 1095 C C . LYS B 1 15 ? 22.859 3.178 12.203 1 59.91 15 LYS B C 1
ATOM 1097 O O . LYS B 1 15 ? 22.672 2.057 11.727 1 59.91 15 LYS B O 1
ATOM 1102 N N . ALA B 1 16 ? 22.031 3.824 12.828 1 58.34 16 ALA B N 1
ATOM 1103 C CA . ALA B 1 16 ? 20.656 3.32 12.906 1 58.34 16 ALA B CA 1
ATOM 1104 C C . ALA B 1 16 ? 20.031 3.221 11.516 1 58.34 16 ALA B C 1
ATOM 1106 O O . ALA B 1 16 ? 19.375 2.23 11.203 1 58.34 16 ALA B O 1
ATOM 1107 N N . ASP B 1 17 ? 20.344 4.34 10.82 1 60.44 17 ASP B N 1
ATOM 1108 C CA . ASP B 1 17 ? 19.891 4.328 9.43 1 60.44 17 ASP B CA 1
ATOM 1109 C C . ASP B 1 17 ? 20.562 3.211 8.641 1 60.44 17 ASP B C 1
ATOM 1111 O O . ASP B 1 17 ? 19.938 2.57 7.797 1 60.44 17 ASP B O 1
ATOM 1115 N N . GLY B 1 18 ? 21.844 3.055 8.945 1 61.44 18 GLY B N 1
ATOM 1116 C CA . GLY B 1 18 ? 22.547 1.945 8.328 1 61.44 18 GLY B CA 1
ATOM 1117 C C . GLY B 1 18 ? 21.953 0.592 8.672 1 61.44 18 GLY B C 1
ATOM 1118 O O . GLY B 1 18 ? 21.781 -0.252 7.789 1 61.44 18 GLY B O 1
ATOM 1119 N N . ASP B 1 19 ? 21.812 0.451 9.914 1 64.75 19 ASP B N 1
ATOM 1120 C CA . ASP B 1 19 ? 21.188 -0.795 10.367 1 64.75 19 ASP B CA 1
ATOM 1121 C C . ASP B 1 19 ? 19.812 -0.979 9.75 1 64.75 19 ASP B C 1
ATOM 1123 O O . ASP B 1 19 ? 19.453 -2.084 9.336 1 64.75 19 ASP B O 1
ATOM 1127 N N . LEU B 1 20 ? 19.109 0.113 9.711 1 59.81 20 LEU B N 1
ATOM 1128 C CA . LEU B 1 20 ? 17.812 0.072 9.062 1 59.81 20 LEU B CA 1
ATOM 1129 C C . LEU B 1 20 ? 17.953 -0.246 7.574 1 59.81 20 LEU B C 1
ATOM 1131 O O . LEU B 1 20 ? 17.172 -1.02 7.023 1 59.81 20 LEU B O 1
ATOM 1135 N N . GLY B 1 21 ? 18.984 0.38 7.039 1 62.38 21 GLY B N 1
ATOM 1136 C CA . GLY B 1 21 ? 19.266 0.087 5.645 1 62.38 21 GLY B CA 1
ATOM 1137 C C . GLY B 1 21 ? 19.578 -1.377 5.395 1 62.38 21 GLY B C 1
ATOM 1138 O O . GLY B 1 21 ? 19.109 -1.957 4.414 1 62.38 21 GLY B O 1
ATOM 1139 N N . ARG B 1 22 ? 20.375 -1.905 6.309 1 66.75 22 ARG B N 1
ATOM 1140 C CA . ARG B 1 22 ? 20.703 -3.322 6.211 1 66.75 22 ARG B CA 1
ATOM 1141 C C . ARG B 1 22 ? 19.469 -4.191 6.395 1 66.75 22 ARG B C 1
ATOM 1143 O O . ARG B 1 22 ? 19.25 -5.145 5.641 1 66.75 22 ARG B O 1
ATOM 1150 N N . ILE B 1 23 ? 18.688 -3.963 7.309 1 63.22 23 ILE B N 1
ATOM 1151 C CA . ILE B 1 23 ? 17.469 -4.703 7.566 1 63.22 23 ILE B CA 1
ATOM 1152 C C . ILE B 1 23 ? 16.516 -4.57 6.375 1 63.22 23 ILE B C 1
ATOM 1154 O O . ILE B 1 23 ? 15.945 -5.562 5.914 1 63.22 23 ILE B O 1
ATOM 1158 N N . LYS B 1 24 ? 16.5 -3.338 5.891 1 64.88 24 LYS B N 1
ATOM 1159 C CA . LYS B 1 24 ? 15.711 -3.1 4.684 1 64.88 24 LYS B CA 1
ATOM 1160 C C . LYS B 1 24 ? 16.188 -3.988 3.537 1 64.88 24 LYS B C 1
ATOM 1162 O O . LYS B 1 24 ? 15.367 -4.621 2.859 1 64.88 24 LYS B O 1
ATOM 1167 N N . ALA B 1 25 ? 17.453 -4.023 3.426 1 65.31 25 ALA B N 1
ATOM 1168 C CA . ALA B 1 25 ? 18.031 -4.809 2.342 1 65.31 25 ALA B CA 1
ATOM 1169 C C . ALA B 1 25 ? 17.734 -6.293 2.51 1 65.31 25 ALA B C 1
ATOM 1171 O O . ALA B 1 25 ? 17.359 -6.973 1.547 1 65.31 25 ALA B O 1
ATOM 1172 N N . GLU B 1 26 ? 17.859 -6.738 3.674 1 66.69 26 GLU B N 1
ATOM 1173 C CA . GLU B 1 26 ? 17.625 -8.148 3.961 1 66.69 26 GLU B CA 1
ATOM 1174 C C . GLU B 1 26 ? 16.156 -8.508 3.725 1 66.69 26 GLU B C 1
ATOM 1176 O O . GLU B 1 26 ? 15.859 -9.555 3.141 1 66.69 26 GLU B O 1
ATOM 1181 N N . MET B 1 27 ? 15.25 -7.734 4.137 1 66.81 27 MET B N 1
ATOM 1182 C CA . MET B 1 27 ? 13.812 -7.965 3.959 1 66.81 27 MET B CA 1
ATOM 1183 C C . MET B 1 27 ? 13.438 -7.922 2.482 1 66.81 27 MET B C 1
ATOM 1185 O O . MET B 1 27 ? 12.727 -8.805 1.994 1 66.81 27 MET B O 1
ATOM 1189 N N . ARG B 1 28 ? 13.992 -6.934 1.84 1 62.56 28 ARG B N 1
ATOM 1190 C CA . ARG B 1 28 ? 13.773 -6.844 0.4 1 62.56 28 ARG B CA 1
ATOM 1191 C C . ARG B 1 28 ? 14.281 -8.086 -0.314 1 62.56 28 ARG B C 1
ATOM 1193 O O . ARG B 1 28 ? 13.602 -8.633 -1.188 1 62.56 28 ARG B O 1
ATOM 1200 N N . THR B 1 29 ? 15.469 -8.484 0.114 1 66.44 29 THR B N 1
ATOM 1201 C CA . THR B 1 29 ? 16.047 -9.68 -0.481 1 66.44 29 THR B CA 1
ATOM 1202 C C . THR B 1 29 ? 15.141 -10.891 -0.278 1 66.44 29 THR B C 1
ATOM 1204 O O . THR B 1 29 ? 14.906 -11.664 -1.21 1 66.44 29 THR B O 1
ATOM 1207 N N . GLU B 1 30 ? 14.648 -11.062 0.836 1 63.34 30 GLU B N 1
ATOM 1208 C CA . GLU B 1 30 ? 13.773 -12.195 1.141 1 63.34 30 GLU B CA 1
ATOM 1209 C C . GLU B 1 30 ? 12.469 -12.117 0.353 1 63.34 30 GLU B C 1
ATOM 1211 O O . GLU B 1 30 ? 11.992 -13.125 -0.164 1 63.34 30 GLU B O 1
ATOM 1216 N N . VAL B 1 31 ? 11.922 -11 0.247 1 65.31 31 VAL B N 1
ATOM 1217 C CA . VAL B 1 31 ? 10.688 -10.781 -0.493 1 65.31 31 VAL B CA 1
ATOM 1218 C C . VAL B 1 31 ? 10.914 -11.047 -1.979 1 65.31 31 VAL B C 1
ATOM 1220 O O . VAL B 1 31 ? 10.102 -11.711 -2.631 1 65.31 31 VAL B O 1
ATOM 1223 N N . ILE B 1 32 ? 12 -10.562 -2.451 1 64.56 32 ILE B N 1
ATOM 1224 C CA . ILE B 1 32 ? 12.344 -10.781 -3.854 1 64.56 32 ILE B CA 1
ATOM 1225 C C . ILE B 1 32 ? 12.484 -12.273 -4.129 1 64.56 32 ILE B C 1
ATOM 1227 O O . ILE B 1 32 ? 11.969 -12.781 -5.129 1 64.56 32 ILE B O 1
ATOM 1231 N N . LYS B 1 33 ? 13.18 -12.875 -3.225 1 65.69 33 LYS B N 1
ATOM 1232 C CA . LYS B 1 33 ? 13.359 -14.32 -3.355 1 65.69 33 LYS B CA 1
ATOM 1233 C C . LYS B 1 33 ? 12.016 -15.031 -3.426 1 65.69 33 LYS B C 1
ATOM 1235 O O . LYS B 1 33 ? 11.852 -15.969 -4.207 1 65.69 33 LYS B O 1
ATOM 1240 N N . LEU B 1 34 ? 11.148 -14.641 -2.691 1 62.75 34 LEU B N 1
ATOM 1241 C CA . LEU B 1 34 ? 9.836 -15.266 -2.576 1 62.75 34 LEU B CA 1
ATOM 1242 C C . LEU B 1 34 ? 8.977 -14.961 -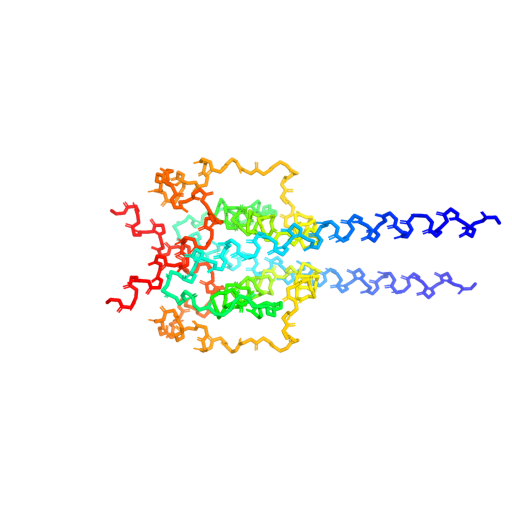3.799 1 62.75 34 LEU B C 1
ATOM 1244 O O . LEU B 1 34 ? 8.172 -15.789 -4.223 1 62.75 34 LEU B O 1
ATOM 1248 N N . LEU B 1 35 ? 9.133 -13.781 -4.133 1 60.88 35 LEU B N 1
ATOM 1249 C CA . LEU B 1 35 ? 8.344 -13.352 -5.285 1 60.88 35 LEU B CA 1
ATOM 1250 C C . LEU B 1 35 ? 8.961 -13.859 -6.582 1 60.88 35 LEU B C 1
ATOM 1252 O O . LEU B 1 35 ? 8.258 -14.039 -7.578 1 60.88 35 LEU B O 1
ATOM 1256 N N . ASP B 1 36 ? 10.352 -13.805 -6.555 1 57.75 36 ASP B N 1
ATOM 1257 C CA . ASP B 1 36 ? 11.086 -14.336 -7.699 1 57.75 36 ASP B CA 1
ATOM 1258 C C . ASP B 1 36 ? 11.023 -15.859 -7.727 1 57.75 36 ASP B C 1
ATOM 1260 O O . ASP B 1 36 ? 11.859 -16.531 -7.117 1 57.75 36 ASP B O 1
ATOM 1264 N N . ASN B 1 37 ? 9.875 -16.484 -7.363 1 47 37 ASN B N 1
ATOM 1265 C CA . ASN B 1 37 ? 9.922 -17.938 -7.465 1 47 37 ASN B CA 1
ATOM 1266 C C . ASN B 1 37 ? 11.031 -18.406 -8.406 1 47 37 ASN B C 1
ATOM 1268 O O . ASN B 1 37 ? 11.641 -19.453 -8.188 1 47 37 ASN B O 1
ATOM 1272 N N . SER B 1 38 ? 10.836 -18.141 -9.734 1 41.78 38 SER B N 1
ATOM 1273 C CA . SER B 1 38 ? 11.578 -18.922 -10.719 1 41.78 38 SER B CA 1
ATOM 1274 C C . SER B 1 38 ? 13.031 -18.469 -10.805 1 41.78 38 SER B C 1
ATOM 1276 O O . SER B 1 38 ? 13.891 -19.203 -11.289 1 41.78 38 SER B O 1
ATOM 1278 N N . ASN B 1 39 ? 13.383 -17.109 -10.883 1 41.16 39 ASN B N 1
ATOM 1279 C CA . ASN B 1 39 ? 14.695 -16.906 -11.492 1 41.16 39 ASN B CA 1
ATOM 1280 C C . ASN B 1 39 ? 15.805 -16.906 -10.438 1 41.16 39 ASN B C 1
ATOM 1282 O O . ASN B 1 39 ? 15.922 -15.969 -9.656 1 41.16 39 ASN B O 1
ATOM 1286 N N . LYS B 1 40 ? 16.328 -17.953 -9.984 1 38.38 40 LYS B N 1
ATOM 1287 C CA . LYS B 1 40 ? 17.453 -18.375 -9.156 1 38.38 40 LYS B CA 1
ATOM 1288 C C . LYS B 1 40 ? 18.656 -17.469 -9.383 1 38.38 40 LYS B C 1
ATOM 1290 O O . LYS B 1 40 ? 19.734 -17.703 -8.812 1 38.38 40 LYS B O 1
ATOM 1295 N N . GLY B 1 41 ? 18.891 -16.719 -10.562 1 35.38 41 GLY B N 1
ATOM 1296 C CA . GLY B 1 41 ? 20.281 -16.422 -10.836 1 35.38 41 GLY B CA 1
ATOM 1297 C C . GLY B 1 41 ? 20.891 -15.445 -9.844 1 35.38 41 GLY B C 1
ATOM 1298 O O . GLY B 1 41 ? 20.234 -15.062 -8.867 1 35.38 41 GLY B O 1
ATOM 1299 N N . ASN B 1 42 ? 21.719 -14.305 -10.398 1 35.38 42 ASN B N 1
ATOM 1300 C CA . ASN B 1 42 ? 22.969 -13.648 -10.031 1 35.38 42 ASN B CA 1
ATOM 1301 C C . ASN B 1 42 ? 22.797 -12.742 -8.812 1 35.38 42 ASN B C 1
ATOM 1303 O O . ASN B 1 42 ? 21.906 -11.883 -8.797 1 35.38 42 ASN B O 1
ATOM 1307 N N . LYS B 1 43 ? 23.359 -13.008 -7.613 1 35.88 43 LYS B N 1
ATOM 1308 C CA . LYS B 1 43 ? 23.594 -12.586 -6.238 1 35.88 43 LYS B CA 1
ATOM 1309 C C . LYS B 1 43 ? 23.812 -11.078 -6.156 1 35.88 43 LYS B C 1
ATOM 1311 O O . LYS B 1 43 ? 23.906 -10.516 -5.062 1 35.88 43 LYS B O 1
ATOM 1316 N N . THR B 1 44 ? 24.781 -10.414 -6.879 1 33.94 44 THR B N 1
ATOM 1317 C CA . THR B 1 44 ? 25.719 -9.414 -6.391 1 33.94 44 THR B CA 1
ATOM 1318 C C . THR B 1 44 ? 25 -8.117 -6.031 1 33.94 44 THR B C 1
ATOM 1320 O O . THR B 1 44 ? 25.406 -7.398 -5.121 1 33.94 44 THR B O 1
ATOM 1323 N N . LYS B 1 45 ? 24.656 -7.211 -7.102 1 34.91 45 LYS B N 1
ATOM 1324 C CA . LYS B 1 45 ? 24.453 -5.77 -6.984 1 34.91 45 LYS B CA 1
ATOM 1325 C C . LYS B 1 45 ? 23.141 -5.449 -6.293 1 34.91 45 LYS B C 1
ATOM 1327 O O . LYS B 1 45 ? 22.203 -6.262 -6.309 1 34.91 45 LYS B O 1
ATOM 1332 N N . LEU B 1 46 ? 23.156 -4.375 -5.523 1 39 46 LEU B N 1
ATOM 1333 C CA . LEU B 1 46 ? 21.938 -3.928 -4.844 1 39 46 LEU B CA 1
ATOM 1334 C C . LEU B 1 46 ? 20.719 -4.141 -5.723 1 39 46 LEU B C 1
ATOM 1336 O O . LEU B 1 46 ? 20.609 -3.562 -6.805 1 39 46 LEU B O 1
ATOM 1340 N N . PRO B 1 47 ? 20.156 -5.297 -5.797 1 40.09 47 PRO B N 1
ATOM 1341 C CA . PRO B 1 47 ? 19.203 -5.793 -6.789 1 40.09 47 PRO B CA 1
ATOM 1342 C C . PRO B 1 47 ? 18.062 -4.812 -7.047 1 40.09 47 PRO B C 1
ATOM 1344 O O . PRO B 1 47 ? 17.594 -4.145 -6.121 1 40.09 47 PRO B O 1
ATOM 1347 N N . LYS B 1 48 ? 18.234 -3.969 -8.141 1 45.12 48 LYS B N 1
ATOM 1348 C CA . LYS B 1 48 ? 17 -3.365 -8.617 1 45.12 48 LYS B CA 1
ATOM 1349 C C . LYS B 1 48 ? 15.781 -4.195 -8.203 1 45.12 48 LYS B C 1
ATOM 1351 O O . LYS B 1 48 ? 15.805 -5.426 -8.297 1 45.12 48 LYS B O 1
ATOM 1356 N N . PRO B 1 49 ? 15.07 -3.537 -7.199 1 53.06 49 PRO B N 1
ATOM 1357 C CA . PRO B 1 49 ? 13.898 -4.328 -6.805 1 53.06 49 PRO B CA 1
ATOM 1358 C C . PRO B 1 49 ? 13.312 -5.129 -7.965 1 53.06 49 PRO B C 1
ATOM 1360 O O . PRO B 1 49 ? 13.266 -4.641 -9.094 1 53.06 49 PRO B O 1
ATOM 1363 N N . PRO B 1 50 ? 13.297 -6.457 -7.91 1 59.62 50 PRO B N 1
ATOM 1364 C CA . PRO B 1 50 ? 12.664 -7.246 -8.969 1 59.62 50 PRO B CA 1
ATOM 1365 C C . PRO B 1 50 ? 11.367 -6.625 -9.477 1 59.62 50 PRO B C 1
ATOM 1367 O O . PRO B 1 50 ? 10.758 -5.805 -8.789 1 59.62 50 PRO B O 1
ATOM 1370 N N . LEU B 1 51 ? 11.156 -6.652 -10.852 1 60.19 51 LEU B N 1
ATOM 1371 C CA . LEU B 1 51 ? 9.977 -6.145 -11.547 1 60.19 51 LEU B CA 1
ATOM 1372 C C . LEU B 1 51 ? 8.727 -6.301 -10.688 1 60.19 51 LEU B C 1
ATOM 1374 O O . LEU B 1 51 ? 7.871 -5.41 -10.664 1 60.19 51 LEU B O 1
ATOM 1378 N N . ASP B 1 52 ? 8.82 -7.297 -9.805 1 80.19 52 ASP B N 1
ATOM 1379 C CA . ASP B 1 52 ? 7.633 -7.574 -9 1 80.19 52 ASP B CA 1
ATOM 1380 C C . ASP B 1 52 ? 7.492 -6.566 -7.863 1 80.19 52 ASP B C 1
ATOM 1382 O O . ASP B 1 52 ? 6.387 -6.098 -7.574 1 80.19 52 ASP B O 1
ATOM 1386 N N . ILE B 1 53 ? 8.695 -6.082 -7.426 1 85.19 53 ILE B N 1
ATOM 1387 C CA . ILE B 1 53 ? 8.664 -5.121 -6.332 1 85.19 53 ILE B CA 1
ATOM 1388 C C . ILE B 1 53 ? 8.297 -3.738 -6.871 1 85.19 53 ILE B C 1
ATOM 1390 O O . ILE B 1 53 ? 7.488 -3.025 -6.27 1 85.19 53 ILE B O 1
ATOM 1394 N N . ILE B 1 54 ? 8.898 -3.385 -8 1 90.38 54 ILE B N 1
ATOM 1395 C CA . ILE B 1 54 ? 8.586 -2.107 -8.633 1 90.38 54 ILE B CA 1
ATOM 1396 C C . ILE B 1 54 ? 7.094 -2.039 -8.953 1 90.38 54 ILE B C 1
ATOM 1398 O O . ILE B 1 54 ? 6.449 -1.018 -8.703 1 90.38 54 ILE B O 1
ATOM 1402 N N . PHE B 1 55 ? 6.664 -3.09 -9.43 1 92.25 55 PHE B N 1
ATOM 1403 C CA . PHE B 1 55 ? 5.246 -3.172 -9.766 1 92.25 55 PHE B CA 1
ATOM 1404 C C . PHE B 1 55 ? 4.383 -2.924 -8.531 1 92.25 55 PHE B C 1
ATOM 1406 O O . PHE B 1 55 ? 3.475 -2.092 -8.562 1 92.25 55 PHE B O 1
ATOM 1413 N N . LEU B 1 56 ? 4.656 -3.617 -7.492 1 93.75 56 LEU B N 1
ATOM 1414 C CA . LEU B 1 56 ? 3.916 -3.477 -6.242 1 93.75 56 LEU B CA 1
ATOM 1415 C C . LEU B 1 56 ? 4.035 -2.059 -5.695 1 93.75 56 LEU B C 1
ATOM 1417 O O . LEU B 1 56 ? 3.045 -1.479 -5.242 1 93.75 56 LEU B O 1
ATOM 1421 N N . ASN B 1 57 ? 5.195 -1.511 -5.758 1 95.81 57 ASN B N 1
ATOM 1422 C CA . ASN B 1 57 ? 5.41 -0.151 -5.277 1 95.81 57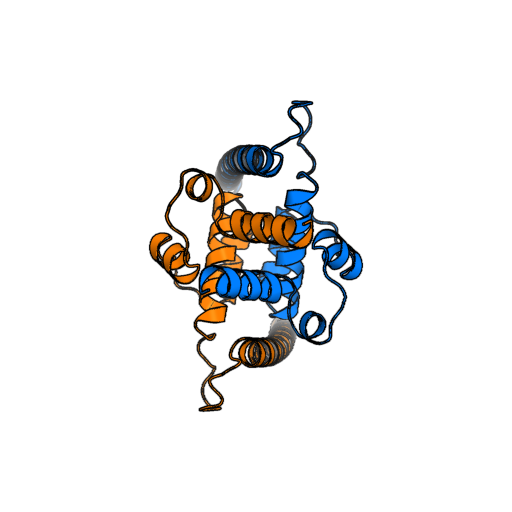 ASN B CA 1
ATOM 1423 C C . ASN B 1 57 ? 4.645 0.87 -6.113 1 95.81 57 ASN B C 1
ATOM 1425 O O . ASN B 1 57 ? 4.133 1.856 -5.582 1 95.81 57 ASN B O 1
ATOM 1429 N N . GLU B 1 58 ? 4.562 0.674 -7.371 1 96.5 58 GLU B N 1
ATOM 1430 C CA . GLU B 1 58 ? 3.801 1.56 -8.242 1 96.5 58 GLU B CA 1
ATOM 1431 C C . GLU B 1 58 ? 2.307 1.483 -7.938 1 96.5 58 GLU B C 1
ATOM 1433 O O . GLU B 1 58 ? 1.598 2.486 -8.031 1 96.5 58 GLU B O 1
ATOM 1438 N N . LEU B 1 59 ? 1.84 0.296 -7.621 1 96 59 LEU B N 1
ATOM 1439 C CA . LEU B 1 59 ? 0.451 0.149 -7.195 1 96 59 LEU B CA 1
ATOM 1440 C C . LEU B 1 59 ? 0.177 0.969 -5.941 1 96 59 LEU B C 1
ATOM 1442 O O . LEU B 1 59 ? -0.848 1.648 -5.848 1 96 59 LEU B O 1
ATOM 1446 N N . ILE B 1 60 ? 1.073 0.875 -5.008 1 97.25 60 ILE B N 1
ATOM 1447 C CA . ILE B 1 60 ? 0.932 1.605 -3.754 1 97.25 60 ILE B CA 1
ATOM 1448 C C . ILE B 1 60 ? 1.003 3.107 -4.02 1 97.25 60 ILE B C 1
ATOM 1450 O O . ILE B 1 60 ? 0.203 3.877 -3.482 1 97.25 60 ILE B O 1
ATOM 1454 N N . ARG B 1 61 ? 1.939 3.512 -4.859 1 97.06 61 ARG B N 1
ATOM 1455 C CA . ARG B 1 61 ? 2.043 4.918 -5.227 1 97.06 61 ARG B CA 1
ATOM 1456 C C . ARG B 1 61 ? 0.73 5.434 -5.809 1 97.06 61 ARG B C 1
ATOM 1458 O O . ARG B 1 61 ? 0.26 6.512 -5.438 1 97.06 61 ARG B O 1
ATOM 1465 N N . GLU B 1 62 ? 0.166 4.707 -6.75 1 94.62 62 GLU B N 1
ATOM 1466 C CA . GLU B 1 62 ? -1.113 5.09 -7.34 1 94.62 62 GLU B CA 1
ATOM 1467 C C . GLU B 1 62 ? -2.186 5.262 -6.27 1 94.62 62 GLU B C 1
ATOM 1469 O O . GLU B 1 62 ? -2.957 6.223 -6.301 1 94.62 62 GLU B O 1
ATOM 1474 N N . TYR B 1 63 ? -2.283 4.344 -5.371 1 94.12 63 TYR B N 1
ATOM 1475 C CA . TYR B 1 63 ? -3.254 4.379 -4.281 1 94.12 63 TYR B CA 1
ATOM 1476 C C . TYR B 1 63 ? -3.068 5.629 -3.428 1 94.12 63 TYR B C 1
ATOM 1478 O O . TYR B 1 63 ? -4.035 6.328 -3.125 1 94.12 63 TYR B O 1
ATOM 1486 N N . LEU B 1 64 ? -1.816 5.871 -3.006 1 93.69 64 LEU B N 1
ATOM 1487 C CA . LEU B 1 64 ? -1.517 7.031 -2.17 1 93.69 64 LEU B CA 1
ATOM 1488 C C . LEU B 1 64 ? -1.932 8.32 -2.865 1 93.69 64 LEU B C 1
ATOM 1490 O O . LEU B 1 64 ? -2.547 9.195 -2.246 1 93.69 64 LEU B O 1
ATOM 1494 N N . ASP B 1 65 ? -1.636 8.383 -4.094 1 90.31 65 ASP B N 1
ATOM 1495 C CA . ASP B 1 65 ? -1.969 9.578 -4.867 1 90.31 65 ASP B CA 1
ATOM 1496 C C . ASP B 1 65 ? -3.48 9.742 -4.996 1 90.31 65 ASP B C 1
ATOM 1498 O O . ASP B 1 65 ? -4.004 10.852 -4.852 1 90.31 65 ASP B O 1
ATOM 1502 N N . TRP B 1 66 ? -4.145 8.656 -5.289 1 86.19 66 TRP B N 1
ATOM 1503 C CA . TRP B 1 66 ? -5.594 8.672 -5.441 1 86.19 66 TRP B CA 1
ATOM 1504 C C . TRP B 1 66 ? -6.277 9.055 -4.129 1 86.19 66 TRP B C 1
ATOM 1506 O O . TRP B 1 66 ? -7.297 9.75 -4.133 1 86.19 66 TRP B O 1
ATOM 1516 N N . MET B 1 67 ? -5.703 8.609 -3.02 1 85 67 MET B N 1
ATOM 1517 C CA . MET B 1 67 ? -6.309 8.844 -1.711 1 85 67 MET B CA 1
ATOM 1518 C C . MET B 1 67 ? -5.941 10.219 -1.175 1 85 67 MET B C 1
ATOM 1520 O O . MET B 1 67 ? -6.512 10.68 -0.184 1 85 67 MET B O 1
ATOM 1524 N N . GLY B 1 68 ? -4.977 10.844 -1.812 1 86.31 68 GLY B N 1
ATOM 1525 C CA . GLY B 1 68 ? -4.539 12.164 -1.39 1 86.31 68 GLY B CA 1
ATOM 1526 C C . GLY B 1 68 ? -3.545 12.125 -0.244 1 86.31 68 GLY B C 1
ATOM 1527 O O . GLY B 1 68 ? -3.426 13.094 0.515 1 86.31 68 GLY B O 1
ATOM 1528 N N . TYR B 1 69 ? -2.967 10.977 -0.065 1 88.88 69 TYR B N 1
ATOM 1529 C CA . TYR B 1 69 ? -1.901 10.875 0.927 1 88.88 69 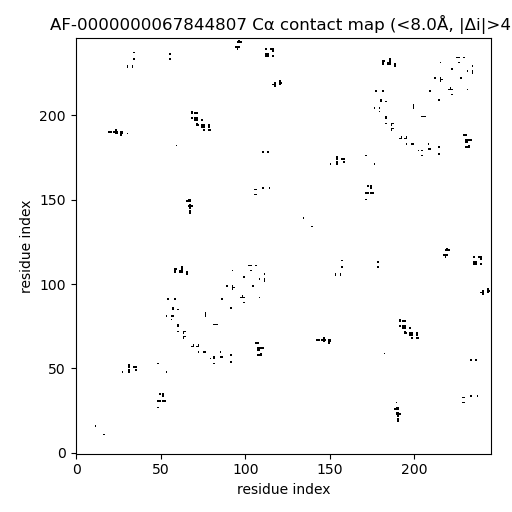TYR B CA 1
ATOM 1530 C C . TYR B 1 69 ? -0.583 11.398 0.367 1 88.88 69 TYR B C 1
ATOM 1532 O O . TYR B 1 69 ? 0.358 10.625 0.159 1 88.88 69 TYR B O 1
ATOM 1540 N N . LYS B 1 70 ? -0.437 12.68 0.229 1 86.44 70 LYS B N 1
ATOM 1541 C CA . LYS B 1 70 ? 0.622 13.344 -0.527 1 86.44 70 LYS B CA 1
ATOM 1542 C C . LYS B 1 70 ? 1.968 13.211 0.18 1 86.44 70 LYS B C 1
ATOM 1544 O O . LYS B 1 70 ? 2.992 12.969 -0.462 1 86.44 70 LYS B O 1
ATOM 1549 N N . TYR B 1 71 ? 2.02 13.445 1.462 1 84.5 71 TYR B N 1
ATOM 1550 C CA . TYR B 1 71 ? 3.275 13.367 2.201 1 84.5 71 TYR B CA 1
ATOM 1551 C C . TYR B 1 71 ? 3.809 11.938 2.219 1 84.5 71 TYR B C 1
ATOM 1553 O O . TYR B 1 71 ? 5.008 11.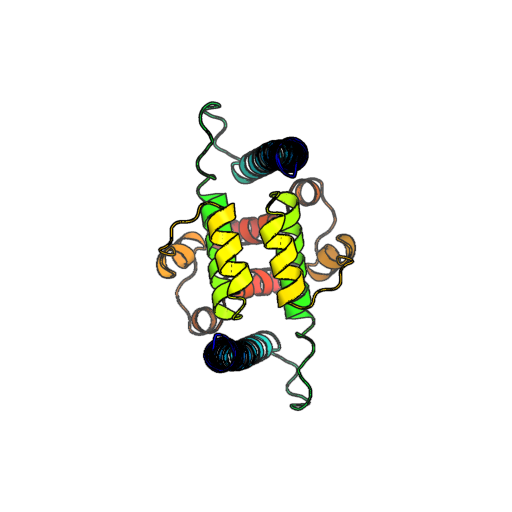711 2.029 1 84.5 71 TYR B O 1
ATOM 1561 N N . SER B 1 72 ? 2.834 11.008 2.418 1 91.31 72 SER B N 1
ATOM 1562 C CA . SER B 1 72 ? 3.217 9.602 2.354 1 91.31 72 SER B CA 1
ATOM 1563 C C . SER B 1 72 ? 3.758 9.234 0.974 1 91.31 72 SER B C 1
ATOM 1565 O O . SER B 1 72 ? 4.773 8.547 0.861 1 91.31 72 SER B O 1
ATOM 1567 N N . SER B 1 73 ? 3.084 9.719 -0.055 1 93.38 73 SER B N 1
ATOM 1568 C CA . SER B 1 73 ? 3.518 9.453 -1.421 1 93.38 73 SER B CA 1
ATOM 1569 C C . SER B 1 73 ? 4.934 9.961 -1.663 1 93.38 73 SER B C 1
ATOM 1571 O O . SER B 1 73 ? 5.781 9.227 -2.188 1 93.38 73 SER B O 1
ATOM 1573 N N . THR B 1 74 ? 5.223 11.109 -1.244 1 89.5 74 THR B N 1
ATOM 1574 C CA . THR B 1 74 ? 6.523 11.742 -1.449 1 89.5 74 THR B CA 1
ATOM 1575 C C . THR B 1 74 ? 7.621 10.961 -0.729 1 89.5 74 THR B C 1
ATOM 1577 O O . THR B 1 74 ? 8.656 10.641 -1.32 1 89.5 74 THR B O 1
ATOM 1580 N N . VAL B 1 75 ? 7.434 10.703 0.548 1 91.69 75 VAL B N 1
ATOM 1581 C CA . VAL B 1 75 ? 8.414 9.969 1.347 1 91.69 75 VAL B CA 1
ATOM 1582 C C . VAL B 1 75 ? 8.586 8.562 0.785 1 91.69 75 VAL B C 1
ATOM 1584 O O . VAL B 1 75 ? 9.711 8.062 0.679 1 91.69 75 VAL B O 1
ATOM 1587 N N . PHE B 1 76 ? 7.527 7.934 0.381 1 94.12 76 PHE B N 1
ATOM 1588 C CA . PHE B 1 76 ? 7.535 6.57 -0.137 1 94.12 76 PHE B CA 1
ATOM 1589 C C . PHE B 1 76 ? 8.336 6.484 -1.43 1 94.12 76 PHE B C 1
ATOM 1591 O O . PHE B 1 76 ? 9.172 5.59 -1.591 1 94.12 76 PHE B O 1
ATOM 1598 N N . ILE B 1 77 ? 8.141 7.367 -2.348 1 92.25 77 ILE B N 1
ATOM 1599 C CA . ILE B 1 77 ? 8.859 7.402 -3.619 1 92.25 77 ILE B CA 1
ATOM 1600 C C . ILE B 1 77 ? 10.359 7.516 -3.367 1 92.25 77 ILE B C 1
ATOM 1602 O O . ILE B 1 77 ? 11.156 6.824 -4.008 1 92.25 77 ILE B O 1
ATOM 1606 N N . SER B 1 78 ? 10.633 8.305 -2.434 1 87.38 78 SER B N 1
ATOM 1607 C CA . SER B 1 78 ? 12.039 8.523 -2.102 1 87.38 78 SER B CA 1
ATOM 1608 C C . SER B 1 78 ? 12.656 7.289 -1.455 1 87.38 78 SER B C 1
ATOM 1610 O O . SER B 1 78 ? 13.758 6.879 -1.815 1 87.38 78 SER B O 1
ATOM 1612 N N . GLU B 1 79 ? 11.953 6.66 -0.57 1 86.62 79 GLU B N 1
ATOM 1613 C CA . GLU B 1 79 ? 12.484 5.52 0.172 1 86.62 79 GLU B CA 1
ATOM 1614 C C . GLU B 1 79 ? 12.625 4.293 -0.726 1 86.62 79 GLU B C 1
ATOM 1616 O O . GLU B 1 79 ? 13.516 3.469 -0.524 1 86.62 79 GLU B O 1
ATOM 1621 N N . CYS B 1 80 ? 11.734 4.203 -1.673 1 87.25 80 CYS B N 1
ATOM 1622 C CA . CYS B 1 80 ? 11.734 3.049 -2.564 1 87.25 80 CYS B CA 1
ATOM 1623 C C . CYS B 1 80 ? 12.57 3.326 -3.811 1 87.25 80 CYS B C 1
ATOM 1625 O O . CYS B 1 80 ? 12.781 2.434 -4.633 1 87.25 80 CYS B O 1
ATOM 1627 N N . ASP B 1 81 ? 12.984 4.516 -3.926 1 88.88 81 ASP B N 1
ATOM 1628 C CA . ASP B 1 81 ? 13.797 4.949 -5.059 1 88.88 81 ASP B CA 1
ATOM 1629 C C . ASP B 1 81 ? 13.031 4.797 -6.371 1 88.88 81 ASP B C 1
ATOM 1631 O O . ASP B 1 81 ? 13.578 4.309 -7.363 1 88.88 81 ASP B O 1
ATOM 1635 N N . LEU B 1 82 ? 11.758 5.059 -6.277 1 90.38 82 LEU B N 1
ATOM 1636 C CA . LEU B 1 82 ? 10.953 5.07 -7.492 1 90.38 82 LEU B CA 1
ATOM 1637 C C . LEU B 1 82 ? 11.242 6.316 -8.32 1 90.38 82 LEU B C 1
ATOM 1639 O O . LEU B 1 82 ? 11.625 7.355 -7.777 1 90.38 82 LEU B O 1
ATOM 1643 N N . SER B 1 83 ? 11.086 6.086 -9.562 1 91.62 83 SER B N 1
ATOM 1644 C CA . SER B 1 83 ? 11.211 7.238 -10.453 1 91.62 83 SER B CA 1
ATOM 1645 C C . SER B 1 83 ? 10.164 8.297 -10.133 1 91.62 83 SER B C 1
ATOM 1647 O O . SER B 1 83 ? 9.078 7.98 -9.656 1 91.62 83 SER B O 1
ATOM 1649 N N . LYS B 1 84 ? 10.516 9.555 -10.406 1 89.12 84 LYS B N 1
ATOM 1650 C CA . LYS B 1 84 ? 9.555 10.641 -10.211 1 89.12 84 LYS B CA 1
ATOM 1651 C C . LYS B 1 84 ? 8.328 10.453 -11.102 1 89.12 84 LYS B C 1
ATOM 1653 O O . LYS B 1 84 ? 7.215 10.797 -10.711 1 89.12 84 LYS B O 1
ATOM 1658 N N . GLN B 1 85 ? 8.68 9.867 -12.227 1 93.5 85 GLN B N 1
ATOM 1659 C CA . GLN B 1 85 ? 7.59 9.594 -13.156 1 93.5 85 GLN B CA 1
ATOM 1660 C C . GLN B 1 85 ? 6.969 8.227 -12.883 1 93.5 85 GLN B C 1
ATOM 1662 O O . GLN B 1 85 ? 7.652 7.203 -12.961 1 93.5 85 GLN B O 1
ATOM 1667 N N . PRO B 1 86 ? 5.75 8.227 -12.578 1 94.44 86 PRO B N 1
ATOM 1668 C CA . PRO B 1 86 ? 5.094 6.941 -12.336 1 94.44 86 PRO B CA 1
ATOM 1669 C C . PRO B 1 86 ? 5.016 6.07 -13.594 1 94.44 86 PRO B C 1
ATOM 1671 O O . PRO B 1 86 ? 5.027 6.59 -14.711 1 94.44 86 PRO B O 1
ATOM 1674 N N . LEU B 1 87 ? 4.957 4.738 -13.352 1 93.56 87 LEU B N 1
ATOM 1675 C CA . LEU B 1 87 ? 4.621 3.844 -14.453 1 93.56 87 LEU B CA 1
ATOM 1676 C C . LEU B 1 87 ? 3.217 4.129 -14.977 1 93.56 87 LEU B C 1
ATOM 1678 O O . LEU B 1 87 ? 2.303 4.398 -14.188 1 93.56 87 LEU B O 1
ATOM 1682 N N . ASP B 1 88 ? 3.158 4.016 -16.234 1 93.38 88 ASP B N 1
ATOM 1683 C CA . ASP B 1 88 ? 1.845 4.199 -16.844 1 93.38 88 ASP B CA 1
ATOM 1684 C C . ASP B 1 88 ? 0.839 3.188 -16.297 1 93.38 88 ASP B C 1
ATOM 1686 O O . ASP B 1 88 ? 1.154 2.004 -16.172 1 93.38 88 ASP B O 1
ATOM 1690 N N . ARG B 1 89 ? -0.276 3.756 -16.078 1 91.38 89 ARG B N 1
ATOM 1691 C CA . ARG B 1 89 ? -1.331 2.891 -15.562 1 91.38 89 ARG B CA 1
ATOM 1692 C C . ARG B 1 89 ? -1.6 1.727 -16.516 1 91.38 89 ARG B C 1
ATOM 1694 O O . ARG B 1 89 ? -1.9 0.616 -16.062 1 91.38 89 ARG B O 1
ATOM 1701 N N . SER B 1 90 ? -1.538 1.971 -17.797 1 91.44 90 SER B N 1
ATOM 1702 C CA . SER B 1 90 ? -1.768 0.944 -18.812 1 91.44 90 SER B CA 1
ATOM 1703 C C . SER B 1 90 ? -0.776 -0.206 -18.656 1 91.44 90 SER B C 1
ATOM 1705 O O . SER B 1 90 ? -1.126 -1.366 -18.891 1 91.44 90 SER B O 1
ATOM 1707 N N . LEU B 1 91 ? 0.424 0.085 -18.297 1 92.06 91 LEU B N 1
ATOM 1708 C CA . LEU B 1 91 ? 1.438 -0.942 -18.078 1 92.06 91 LEU B CA 1
ATOM 1709 C C . LEU B 1 91 ? 1.108 -1.773 -16.844 1 92.06 91 LEU B C 1
ATOM 1711 O O . LEU B 1 91 ? 1.318 -2.988 -16.828 1 92.06 91 LEU B O 1
ATOM 1715 N N . LEU B 1 92 ? 0.646 -1.078 -15.852 1 92.69 92 LEU B N 1
ATOM 1716 C CA . LEU B 1 92 ? 0.242 -1.783 -14.641 1 92.69 92 LEU B CA 1
ATOM 1717 C C . LEU B 1 92 ? -0.92 -2.729 -14.922 1 92.69 92 LEU B C 1
ATOM 1719 O O . LEU B 1 92 ? -0.912 -3.881 -14.484 1 92.69 92 LEU B O 1
ATOM 1723 N N . LEU B 1 93 ? -1.831 -2.252 -15.711 1 90.88 93 LEU B N 1
ATOM 1724 C CA . LEU B 1 93 ? -2.984 -3.059 -16.094 1 90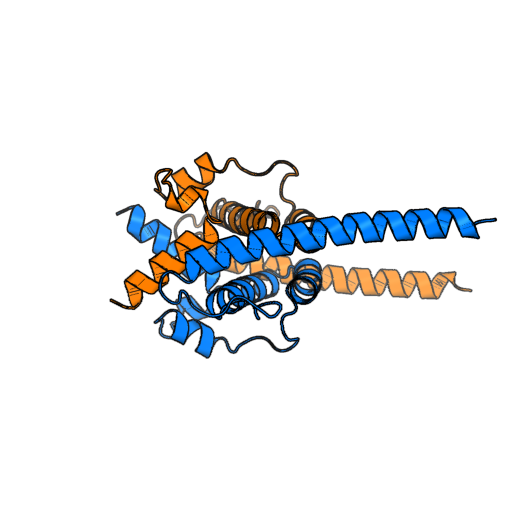.88 93 LEU B CA 1
ATOM 1725 C C . LEU B 1 93 ? -2.555 -4.277 -16.891 1 90.88 93 LEU B C 1
ATOM 1727 O O . LEU B 1 93 ? -3.033 -5.391 -16.656 1 90.88 93 LEU B O 1
ATOM 1731 N N . GLN B 1 94 ? -1.707 -4.027 -17.797 1 89.06 94 GLN B N 1
ATOM 1732 C CA . GLN B 1 94 ? -1.199 -5.105 -18.641 1 89.06 94 GLN B CA 1
ATOM 1733 C C . GLN B 1 94 ? -0.51 -6.18 -17.797 1 89.06 94 GLN B C 1
ATOM 1735 O O . GLN B 1 94 ? -0.705 -7.375 -18.031 1 89.06 94 GLN B O 1
ATOM 1740 N N . SER B 1 95 ? 0.279 -5.77 -16.844 1 88.06 95 SER B N 1
ATOM 1741 C CA . SER B 1 95 ? 1 -6.691 -15.977 1 88.06 95 SER B CA 1
ATOM 1742 C C . SER B 1 95 ? 0.038 -7.52 -15.125 1 88.06 95 SER B C 1
ATOM 1744 O O . SER B 1 95 ? 0.375 -8.625 -14.695 1 88.06 95 SER B O 1
ATOM 1746 N N . LEU B 1 96 ? -1.123 -6.969 -14.875 1 89 96 LEU B N 1
ATOM 1747 C CA . LEU B 1 96 ? -2.135 -7.641 -14.07 1 89 96 LEU B CA 1
ATOM 1748 C C . LEU B 1 96 ? -3.061 -8.477 -14.945 1 89 96 LEU B C 1
ATOM 1750 O O . LEU B 1 96 ? -3.898 -9.227 -14.43 1 89 96 LEU B O 1
ATOM 1754 N N . GLY B 1 97 ? -2.91 -8.32 -16.234 1 86.19 97 GLY B N 1
ATOM 1755 C CA . GLY B 1 97 ? -3.809 -9.008 -17.156 1 86.19 97 GLY B CA 1
ATOM 1756 C C . GLY B 1 97 ? -5.195 -8.398 -17.203 1 86.19 97 GLY B C 1
ATOM 1757 O O . GLY B 1 97 ? -6.176 -9.094 -17.469 1 86.19 97 GLY B O 1
ATOM 1758 N N . LEU B 1 98 ? -5.281 -7.188 -16.797 1 82.5 98 LEU B N 1
ATOM 1759 C CA . LEU B 1 98 ? -6.562 -6.488 -16.766 1 82.5 98 LEU B CA 1
ATOM 1760 C C . LEU B 1 98 ? -6.703 -5.57 -17.984 1 82.5 98 LEU B C 1
ATOM 1762 O O . LEU B 1 98 ? -5.707 -5.074 -18.5 1 82.5 98 LEU B O 1
ATOM 1766 N N . LYS B 1 99 ? -7.91 -5.547 -18.391 1 78.75 99 LYS B N 1
ATOM 1767 C CA . LYS B 1 99 ? -8.258 -4.535 -19.375 1 78.75 99 LYS B CA 1
ATOM 1768 C C . LYS B 1 99 ? -8.867 -3.301 -18.719 1 78.75 99 LYS B C 1
ATOM 1770 O O . LYS B 1 99 ? -9.469 -3.396 -17.641 1 78.75 99 LYS B O 1
ATOM 1775 N N . GLU B 1 100 ? -8.547 -2.232 -19.234 1 75.19 100 GLU B N 1
ATOM 1776 C CA . GLU B 1 100 ? -9.141 -1.004 -18.719 1 75.19 100 GLU B CA 1
ATOM 1777 C C . GLU B 1 100 ? -10.664 -1.074 -18.75 1 75.19 100 GLU B C 1
ATOM 1779 O O . GLU B 1 100 ? -11.25 -1.527 -19.734 1 75.19 100 GLU B O 1
ATOM 1784 N N . SER B 1 101 ? -11.211 -1.076 -17.562 1 71.88 101 SER B N 1
ATOM 1785 C CA . SER B 1 101 ? -12.664 -1.026 -17.438 1 71.88 101 SER B CA 1
ATOM 1786 C C . SER B 1 101 ? -13.109 0.184 -16.625 1 71.88 101 SER B C 1
ATOM 1788 O O . SER B 1 101 ? -12.281 0.848 -15.992 1 71.88 101 SER B O 1
ATOM 1790 N N . GLU B 1 102 ? -14.328 0.406 -16.797 1 64.19 102 GLU B N 1
ATOM 1791 C CA . GLU B 1 102 ? -14.891 1.523 -16.047 1 64.19 102 GLU B CA 1
ATOM 1792 C C . GLU B 1 102 ? -14.562 1.405 -14.555 1 64.19 102 GLU B C 1
ATOM 1794 O O . GLU B 1 102 ? -14.219 2.398 -13.906 1 64.19 102 GLU B O 1
ATOM 1799 N N . ASN B 1 103 ? -14.586 0.238 -14.07 1 61.31 103 ASN B N 1
ATOM 1800 C CA . ASN B 1 103 ? -14.336 0.026 -12.648 1 61.31 103 ASN B CA 1
ATOM 1801 C C . ASN B 1 103 ? -12.867 0.238 -12.297 1 61.31 103 ASN B C 1
ATOM 1803 O O . ASN B 1 103 ? -12.555 0.772 -11.227 1 61.31 103 ASN B O 1
ATOM 1807 N N . SER B 1 104 ? -12.078 -0.084 -13.242 1 64.94 104 SER B N 1
ATOM 1808 C CA . SER B 1 104 ? -10.648 0.051 -13 1 64.94 104 SER B CA 1
ATOM 1809 C C . SER B 1 104 ? -10.211 1.512 -13.047 1 64.94 104 SER B C 1
ATOM 1811 O O . SER B 1 104 ? -9.195 1.883 -12.461 1 64.94 104 SER B O 1
ATOM 1813 N N . THR B 1 105 ? -11.055 2.266 -13.625 1 70.56 105 THR B N 1
ATOM 1814 C CA . THR B 1 105 ? -10.664 3.66 -13.797 1 70.56 105 THR B CA 1
ATOM 1815 C C . THR B 1 105 ? -11.156 4.508 -12.625 1 70.56 105 THR B C 1
ATOM 1817 O O . THR B 1 105 ? -10.641 5.602 -12.391 1 70.56 105 THR B O 1
ATOM 1820 N N . LYS B 1 106 ? -12 3.938 -11.938 1 72.75 106 LYS B N 1
ATOM 1821 C CA . LYS B 1 106 ? -12.625 4.75 -10.891 1 72.75 106 LYS B CA 1
ATOM 1822 C C . LYS B 1 106 ? -11.969 4.5 -9.539 1 72.75 106 LYS B C 1
ATOM 1824 O O . LYS B 1 106 ? -12.297 5.168 -8.555 1 72.75 106 LYS B O 1
ATOM 1829 N N . LEU B 1 107 ? -11.102 3.623 -9.539 1 81.06 107 LEU B N 1
ATOM 1830 C CA . LEU B 1 107 ? -10.469 3.309 -8.266 1 81.06 107 LEU B CA 1
ATOM 1831 C C . LEU B 1 107 ? -9.008 2.924 -8.469 1 81.06 107 LEU B C 1
ATOM 1833 O O . LEU B 1 107 ? -8.609 2.545 -9.578 1 81.06 107 LEU B O 1
ATOM 1837 N N . PRO B 1 108 ? -8.203 3.131 -7.395 1 90.12 108 PRO B N 1
ATOM 1838 C CA . PRO B 1 108 ? -6.84 2.611 -7.5 1 90.12 108 PRO B CA 1
ATOM 1839 C C . PRO B 1 108 ? -6.801 1.125 -7.848 1 90.12 108 PRO B C 1
ATOM 1841 O O . PRO B 1 108 ? -7.641 0.353 -7.375 1 90.12 108 PRO B O 1
ATOM 1844 N N . LEU B 1 109 ? -5.945 0.742 -8.68 1 91.44 109 LEU B N 1
ATOM 1845 C CA . LEU B 1 109 ? -5.82 -0.649 -9.102 1 91.44 109 LEU B CA 1
ATOM 1846 C C . LEU B 1 109 ? -5.688 -1.572 -7.895 1 91.44 109 LEU B C 1
ATOM 1848 O O . LEU B 1 109 ? -6.238 -2.676 -7.891 1 91.44 109 LEU B O 1
ATOM 1852 N N . LEU B 1 110 ? -4.965 -1.094 -6.895 1 93.12 110 LEU B N 1
ATOM 1853 C CA . LEU B 1 110 ? -4.773 -1.88 -5.684 1 93.12 110 LEU B CA 1
ATOM 1854 C C . LEU B 1 110 ? -6.117 -2.246 -5.055 1 93.12 110 LEU B C 1
ATOM 1856 O O . LEU B 1 110 ? -6.289 -3.363 -4.559 1 93.12 110 LEU B O 1
ATOM 1860 N N . CYS B 1 111 ? -7.055 -1.298 -5.055 1 89.44 111 CYS B N 1
ATOM 1861 C CA . CYS B 1 111 ? -8.391 -1.55 -4.527 1 89.44 111 CYS B CA 1
ATOM 1862 C C . CYS B 1 111 ? -9.094 -2.643 -5.324 1 89.44 111 CYS B C 1
ATOM 1864 O O . CYS B 1 111 ? -9.742 -3.518 -4.746 1 89.44 111 CYS B O 1
ATOM 1866 N N . ASN B 1 112 ? -8.992 -2.596 -6.609 1 86.88 112 ASN B N 1
ATOM 1867 C CA . ASN B 1 112 ? -9.578 -3.611 -7.477 1 86.88 112 ASN B CA 1
ATOM 1868 C C . ASN B 1 112 ? -9 -4.992 -7.195 1 86.88 112 ASN B C 1
ATOM 1870 O O . ASN B 1 112 ? -9.734 -5.984 -7.156 1 86.88 112 ASN B O 1
ATOM 1874 N N . ILE B 1 113 ? -7.746 -5.078 -7.043 1 91.31 113 ILE B N 1
ATOM 1875 C CA . ILE B 1 113 ? -7.039 -6.324 -6.789 1 91.31 113 ILE B CA 1
ATOM 1876 C C . ILE B 1 113 ? -7.52 -6.934 -5.477 1 91.31 113 ILE B C 1
ATOM 1878 O O . ILE B 1 113 ? -7.871 -8.117 -5.422 1 91.31 113 ILE B O 1
ATOM 1882 N N . VAL B 1 114 ? -7.566 -6.117 -4.422 1 91.06 114 VAL B N 1
ATOM 1883 C CA . VAL B 1 114 ? -7.949 -6.602 -3.102 1 91.06 114 VAL B CA 1
ATOM 1884 C C . VAL B 1 114 ? -9.414 -7.031 -3.109 1 91.06 114 VAL B C 1
ATOM 1886 O O . VAL B 1 114 ? -9.766 -8.07 -2.543 1 91.06 114 VAL B O 1
ATOM 1889 N N . GLU B 1 115 ? -10.211 -6.266 -3.758 1 85.88 115 GLU B N 1
ATOM 1890 C CA . GLU B 1 115 ? -11.633 -6.59 -3.854 1 85.88 115 GLU B CA 1
ATOM 1891 C C . GLU B 1 115 ? -11.852 -7.902 -4.602 1 85.88 115 GLU B C 1
ATOM 1893 O O . GLU B 1 115 ? -12.656 -8.734 -4.184 1 85.88 115 GLU B O 1
ATOM 1898 N N . THR B 1 116 ? -11.227 -8.031 -5.758 1 86 116 THR B N 1
ATOM 1899 C CA . THR B 1 116 ? -11.328 -9.258 -6.535 1 86 116 THR B CA 1
ATOM 1900 C C . THR B 1 116 ? -10.836 -10.453 -5.719 1 86 116 THR B C 1
ATOM 1902 O O . THR B 1 116 ? -11.43 -11.531 -5.77 1 86 116 THR B O 1
ATOM 1905 N N . PHE B 1 117 ? -9.812 -10.305 -5.023 1 87.44 117 PHE B N 1
ATOM 1906 C CA . PHE B 1 117 ? -9.25 -11.359 -4.188 1 87.44 117 PHE B CA 1
ATOM 1907 C C . PHE B 1 117 ? -10.25 -11.805 -3.131 1 87.44 117 PHE B C 1
ATOM 1909 O O . PHE B 1 117 ? -10.422 -13.008 -2.902 1 87.44 117 PHE B O 1
ATOM 1916 N N . LYS B 1 118 ? -10.867 -10.797 -2.461 1 84.75 118 LYS B N 1
ATOM 1917 C CA . LYS B 1 118 ? -11.852 -11.102 -1.429 1 84.75 118 LYS B CA 1
ATOM 1918 C C . LYS B 1 118 ? -13.031 -11.883 -2.006 1 84.75 118 LYS B 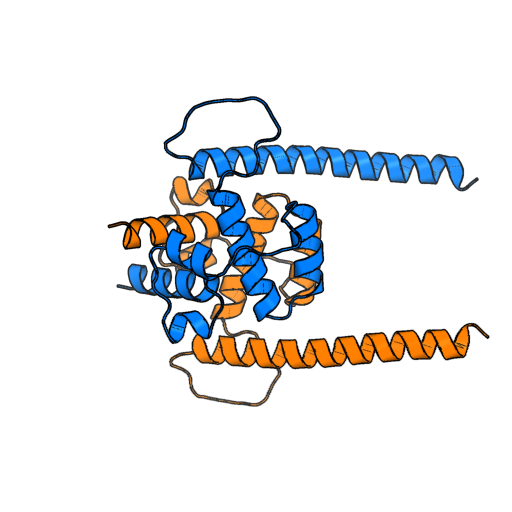C 1
ATOM 1920 O O . LYS B 1 118 ? -13.586 -12.766 -1.345 1 84.75 118 LYS B O 1
ATOM 1925 N N . ASN B 1 119 ? -13.359 -11.523 -3.139 1 84 119 ASN B N 1
ATOM 1926 C CA . ASN B 1 119 ? -14.5 -12.172 -3.779 1 84 119 ASN B CA 1
ATOM 1927 C C . ASN B 1 119 ? -14.164 -13.594 -4.211 1 84 119 ASN B C 1
ATOM 1929 O O . ASN B 1 119 ? -15.047 -14.453 -4.281 1 84 119 ASN B O 1
ATOM 1933 N N . LEU B 1 120 ? -12.977 -13.828 -4.598 1 80.56 120 LEU B N 1
ATOM 1934 C CA . LEU B 1 120 ? -12.523 -15.164 -4.98 1 80.56 120 LEU B CA 1
ATOM 1935 C C . LEU B 1 120 ? -12.523 -16.109 -3.781 1 80.56 120 LEU B C 1
ATOM 1937 O O . LEU B 1 120 ? -12.875 -17.281 -3.906 1 80.56 120 LEU B O 1
ATOM 1941 N N . LYS B 1 121 ? -12.156 -15.516 -2.676 1 75.5 121 LYS B N 1
ATOM 1942 C CA . LYS B 1 121 ? -12.008 -16.375 -1.501 1 75.5 121 LYS B CA 1
ATOM 1943 C C . LYS B 1 121 ? -13.312 -16.469 -0.722 1 75.5 121 LYS B C 1
ATOM 1945 O O . LYS B 1 121 ? -13.477 -17.359 0.119 1 75.5 121 LYS B O 1
ATOM 1950 N N . SER B 1 122 ? -14.18 -15.531 -0.873 1 66 122 SER B N 1
ATOM 1951 C CA . SER B 1 122 ? -15.5 -15.625 -0.246 1 66 122 SER B CA 1
ATOM 1952 C C . SER B 1 122 ? -16.406 -16.594 -0.995 1 66 122 SER B C 1
ATOM 1954 O O . SER B 1 122 ? -17.453 -16.984 -0.49 1 66 122 SER B O 1
ATOM 1956 N N . THR B 1 123 ? -15.977 -16.938 -2.18 1 58.47 123 THR B N 1
ATOM 1957 C CA . THR B 1 123 ? -16.75 -17.953 -2.889 1 58.47 123 THR B CA 1
ATOM 1958 C C . THR B 1 123 ? -16.141 -19.328 -2.676 1 58.47 123 THR B C 1
ATOM 1960 O O . THR B 1 123 ? -14.914 -19.484 -2.686 1 58.47 123 THR B O 1
#

InterPro domains:
  IPR006594 LIS1 homology motif [PS50896] (56-84)
  IPR018993 FGFR1 oncogene partner (FOP), N-terminal dimerisation domain [PF09398] (56-115)

Solvent-accessible surface area (backbone atoms only — not comparable to full-atom values): 13775 Å² total; per-residue (Å²): 128,67,59,64,63,50,49,48,53,49,47,49,49,45,48,50,46,43,50,43,47,49,51,17,50,52,34,42,51,51,42,42,51,63,71,40,68,78,71,74,74,91,85,78,65,89,66,68,65,48,73,68,48,50,50,53,51,49,39,50,44,48,37,26,57,58,42,44,36,57,68,27,36,54,44,37,35,60,71,67,64,49,66,91,67,73,77,54,65,69,57,55,29,53,73,44,58,44,70,94,38,75,71,53,71,66,37,42,60,53,58,53,53,53,50,53,48,33,54,58,45,74,94,126,68,62,63,58,50,47,47,51,50,47,51,50,44,46,49,46,44,50,42,47,50,51,16,49,52,33,42,50,50,41,41,50,64,70,41,68,79,72,78,74,90,85,80,64,86,64,70,65,48,71,68,49,50,50,52,49,48,39,50,44,48,37,26,56,57,42,43,36,57,67,26,36,54,45,34,35,61,73,68,65,49,65,92,66,72,77,54,65,69,58,54,30,53,73,44,58,45,71,94,38,75,69,53,69,66,37,42,61,54,56,53,52,54,51,52,48,34,54,58,45,74,94

pLDDT: mean 73.92, std 17.86, range [33.94, 97.25]

Nearest PDB structures (foldseek):
  2d68-assembly1_B  TM=8.578E-01  e=2.370E-03  Homo sapiens
  2d68-assembly1_B  TM=8.236E-01  e=2.622E-03  Homo sapiens

Organism: Apis mellifera (NCBI:txid7460)

Secondary structure (DSSP, 8-state):
-HHHHHHHHHHHHHHHHHHHHHHHHHHHHHHHHHH--S------S-----HHHHHHHHHHHHHHHHHT-HHHHHHHHHHHT--SSPPPHHHHHHHHT----HHHHHS-HHHHHHHHHHHHHH-/-HHHHHHHHHHHHHHHHHHHHHHHHHHHHHHHHHH--S------S-----HHHHHHHHHHHHHHHHHT-HHHHHHHHHHHT--SSPPPHHHHHHHHT----HHHHHS-HHHHHHHHHHHHHH-